Protein AF-A0A9P0H2E3-F1 (afdb_monomer_lite)

Structure (mmCIF, N/CA/C/O backbone):
data_AF-A0A9P0H2E3-F1
#
_entry.id   AF-A0A9P0H2E3-F1
#
loop_
_atom_site.group_PDB
_atom_site.id
_atom_site.type_symbol
_atom_site.label_atom_id
_atom_site.label_alt_id
_atom_site.label_comp_id
_atom_site.label_asym_id
_atom_site.label_entity_id
_atom_site.label_seq_id
_atom_site.pdbx_PDB_ins_code
_atom_site.Cartn_x
_atom_site.Cartn_y
_atom_site.Cartn_z
_atom_site.occupancy
_atom_site.B_iso_or_equiv
_atom_site.auth_seq_id
_atom_site.auth_comp_id
_atom_site.auth_asym_id
_atom_site.auth_atom_id
_atom_site.pdbx_PDB_model_num
ATOM 1 N N . MET A 1 1 ? -26.538 4.384 12.711 1.00 50.25 1 MET A N 1
ATOM 2 C CA . MET A 1 1 ? -25.807 4.092 13.971 1.00 50.25 1 MET A CA 1
ATOM 3 C C . MET A 1 1 ? -26.318 4.853 15.203 1.00 50.25 1 MET A C 1
ATOM 5 O O . MET A 1 1 ? -26.436 4.229 16.250 1.00 50.25 1 MET A O 1
ATOM 9 N N . HIS A 1 2 ? -26.691 6.139 15.118 1.00 41.81 2 HIS A N 1
ATOM 10 C CA . HIS A 1 2 ? -27.166 6.915 16.285 1.00 41.81 2 HIS A CA 1
ATOM 11 C C . HIS A 1 2 ? -28.428 6.361 16.978 1.00 41.81 2 HIS A C 1
ATOM 13 O O . HIS A 1 2 ? -28.512 6.378 18.203 1.00 41.81 2 HIS A O 1
ATOM 19 N N . LYS A 1 3 ? -29.382 5.803 16.219 1.00 48.41 3 LYS A N 1
ATOM 20 C CA . LYS A 1 3 ? -30.649 5.281 16.768 1.00 48.41 3 LYS A CA 1
ATOM 21 C C . LYS A 1 3 ? -30.467 4.011 17.614 1.00 48.41 3 LYS A C 1
ATOM 23 O O . LYS A 1 3 ? -31.127 3.856 18.633 1.00 48.41 3 LYS A O 1
ATOM 28 N N . HIS A 1 4 ? -29.525 3.142 17.234 1.00 45.06 4 HIS A N 1
ATOM 29 C CA . HIS A 1 4 ? -29.171 1.952 18.018 1.00 45.06 4 HIS A CA 1
ATOM 30 C C . HIS A 1 4 ? -28.410 2.340 19.291 1.00 45.06 4 HIS A C 1
ATOM 32 O O . HIS A 1 4 ? -28.756 1.875 20.367 1.00 45.06 4 HIS A O 1
ATOM 38 N N . ARG A 1 5 ? -27.442 3.263 19.192 1.00 48.69 5 ARG A N 1
ATOM 39 C CA . ARG A 1 5 ? -26.675 3.759 20.348 1.00 48.69 5 ARG A CA 1
ATOM 40 C C . ARG A 1 5 ? -27.565 4.450 21.390 1.00 48.69 5 ARG A C 1
ATOM 42 O O . ARG A 1 5 ? -27.390 4.219 22.576 1.00 48.69 5 ARG A O 1
ATOM 49 N N . SER A 1 6 ? -28.557 5.227 20.949 1.00 50.47 6 SER A N 1
ATOM 50 C CA . SER A 1 6 ? -29.551 5.854 21.834 1.00 50.47 6 SER A CA 1
ATOM 51 C C . SER A 1 6 ? -30.480 4.833 22.505 1.00 50.47 6 SER A C 1
ATOM 53 O O . SER A 1 6 ? -30.840 5.013 23.665 1.00 50.47 6 SER A O 1
ATOM 55 N N . LYS A 1 7 ? -30.819 3.732 21.817 1.00 56.84 7 LYS A N 1
ATOM 56 C CA . LYS A 1 7 ? -31.601 2.630 22.396 1.00 56.84 7 LYS A CA 1
ATOM 57 C C . LYS A 1 7 ? -30.814 1.880 23.476 1.00 56.84 7 LYS A C 1
ATOM 59 O O . LYS A 1 7 ? -31.379 1.608 24.523 1.00 56.84 7 LYS A O 1
ATOM 64 N N . TYR A 1 8 ? -29.526 1.605 23.253 1.00 54.72 8 TYR A N 1
ATOM 65 C CA . TYR A 1 8 ? -28.666 0.969 24.261 1.00 54.72 8 TYR A CA 1
ATOM 66 C C . TYR A 1 8 ? -28.377 1.878 25.457 1.00 54.72 8 TYR A C 1
ATOM 68 O O . TYR A 1 8 ? -28.377 1.386 26.575 1.00 54.72 8 TYR A O 1
ATOM 76 N N . LEU A 1 9 ? -28.193 3.190 25.250 1.00 57.34 9 LEU A N 1
ATOM 77 C CA . LEU A 1 9 ? -28.038 4.132 26.365 1.00 57.34 9 LEU A CA 1
ATOM 78 C C . LEU A 1 9 ? -29.284 4.164 27.250 1.00 57.34 9 LEU A C 1
ATOM 80 O O . LEU A 1 9 ? -29.157 4.042 28.456 1.00 57.34 9 LEU A O 1
ATOM 84 N N . ARG A 1 10 ? -30.479 4.260 26.655 1.00 59.41 10 ARG A N 1
ATOM 85 C CA . ARG A 1 10 ? -31.735 4.259 27.421 1.00 59.41 10 ARG A CA 1
ATOM 86 C C . ARG A 1 10 ? -31.993 2.935 28.131 1.00 59.41 10 ARG A C 1
ATOM 88 O O . ARG A 1 10 ? -32.523 2.945 29.230 1.00 59.41 10 ARG A O 1
ATOM 95 N N . LEU A 1 11 ? -31.622 1.815 27.507 1.00 59.84 11 LEU A N 1
ATOM 96 C CA . LEU A 1 11 ? -31.760 0.492 28.111 1.00 59.84 11 LEU A CA 1
ATOM 97 C C . LEU A 1 11 ? -30.767 0.297 29.269 1.00 59.84 11 LEU A C 1
ATOM 99 O O . LEU A 1 11 ? -31.142 -0.229 30.308 1.00 59.84 11 LEU A O 1
ATOM 103 N N . SER A 1 12 ? -29.533 0.786 29.111 1.00 60.44 12 SER A N 1
ATOM 104 C CA . SER A 1 12 ? -28.512 0.812 30.164 1.00 60.44 12 SER A CA 1
ATOM 105 C C . SER A 1 12 ? -28.913 1.729 31.317 1.00 60.44 12 SER A C 1
ATOM 107 O O . SER A 1 12 ? -28.741 1.357 32.466 1.00 60.44 12 SER A O 1
ATOM 109 N N . GLU A 1 13 ? -29.472 2.902 31.025 1.00 60.66 13 GLU A N 1
ATOM 110 C CA . GLU A 1 13 ? -29.959 3.858 32.023 1.00 60.66 13 GLU A CA 1
ATOM 111 C C . GLU A 1 13 ? -31.148 3.282 32.803 1.00 60.66 13 GLU A C 1
ATOM 113 O O . GLU A 1 13 ? -31.177 3.373 34.025 1.00 60.66 13 GLU A O 1
ATOM 118 N N . SER A 1 14 ? -32.074 2.584 32.131 1.00 63.22 14 SER A N 1
ATOM 119 C CA . SER A 1 14 ? -33.152 1.854 32.810 1.00 63.22 14 SER A CA 1
ATOM 120 C C . SER A 1 14 ? -32.661 0.644 33.608 1.00 63.22 14 SER A C 1
ATOM 122 O O . SER A 1 14 ? -33.221 0.351 34.655 1.00 63.22 14 SER A O 1
ATOM 124 N N . ALA A 1 15 ? -31.624 -0.058 33.142 1.00 65.88 15 ALA A N 1
ATOM 125 C CA . ALA A 1 15 ? -31.054 -1.202 33.852 1.00 65.88 15 ALA A CA 1
ATOM 126 C C . ALA A 1 15 ? -30.290 -0.765 35.110 1.00 65.88 15 ALA A C 1
ATOM 128 O O . ALA A 1 15 ? -30.451 -1.385 36.152 1.00 65.88 15 ALA A O 1
ATOM 129 N N . MET A 1 16 ? -29.534 0.337 35.039 1.00 62.19 16 MET A N 1
ATOM 130 C CA . MET A 1 16 ? -28.877 0.929 36.210 1.00 62.19 16 MET A CA 1
ATOM 131 C C . MET A 1 16 ? -29.888 1.488 37.211 1.00 62.19 16 MET A C 1
ATOM 133 O O . MET A 1 16 ? -29.748 1.258 38.404 1.00 62.19 16 MET A O 1
ATOM 137 N N . LEU A 1 17 ? -30.956 2.135 36.731 1.00 69.25 17 LEU A N 1
ATOM 138 C CA . LEU A 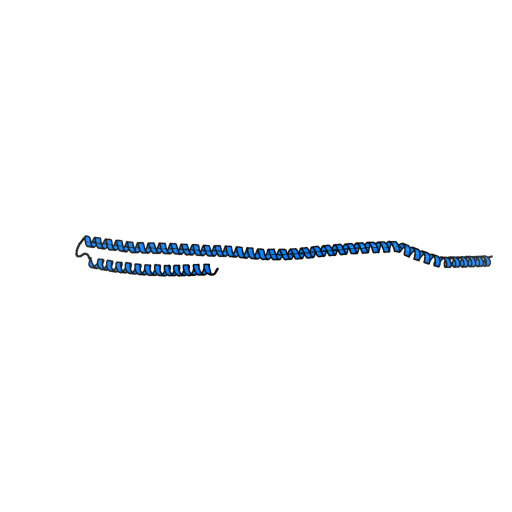1 17 ? -32.053 2.575 37.592 1.00 69.25 17 LEU A CA 1
ATOM 139 C C . LEU A 1 17 ? -32.718 1.388 38.308 1.00 69.25 17 LEU A C 1
ATOM 141 O O . LEU A 1 17 ? -33.026 1.482 39.490 1.00 69.25 17 LEU A O 1
ATOM 145 N N . ASN A 1 18 ? -32.917 0.265 37.613 1.00 77.19 18 ASN A N 1
ATOM 146 C CA . ASN A 1 18 ? -33.468 -0.947 38.219 1.00 77.19 18 ASN A CA 1
ATOM 147 C C . ASN A 1 18 ? -32.493 -1.586 39.225 1.00 77.19 18 ASN A C 1
ATOM 149 O O . ASN A 1 18 ? -32.943 -2.084 40.247 1.00 77.19 18 ASN A O 1
ATOM 153 N N . ASP A 1 19 ? -31.183 -1.543 38.971 1.00 81.12 19 ASP A N 1
ATOM 154 C CA . ASP A 1 19 ? -30.141 -2.050 39.877 1.00 81.12 19 ASP A CA 1
ATOM 155 C C . ASP A 1 19 ? -30.083 -1.242 41.179 1.00 81.12 19 ASP A C 1
ATOM 157 O O . ASP A 1 19 ? -30.126 -1.816 42.267 1.00 81.12 19 ASP A O 1
ATOM 161 N N . ASP A 1 20 ? -30.101 0.089 41.079 1.00 80.88 20 ASP A N 1
ATOM 162 C CA . ASP A 1 20 ? -30.129 0.985 42.238 1.00 80.88 20 ASP A CA 1
ATOM 163 C C . ASP A 1 20 ? -31.417 0.814 43.061 1.00 80.88 20 ASP A C 1
ATOM 165 O O . ASP A 1 20 ? -31.376 0.811 44.295 1.00 80.88 20 ASP A O 1
ATOM 169 N N . VAL A 1 21 ? -32.563 0.621 42.396 1.00 85.25 21 VAL A N 1
ATOM 170 C CA . VAL A 1 21 ? -33.854 0.359 43.055 1.00 85.25 21 VAL A CA 1
ATOM 171 C C . VAL A 1 21 ? -33.845 -0.996 43.763 1.00 85.25 21 VAL A C 1
ATOM 173 O O . VAL A 1 21 ? -34.177 -1.053 44.943 1.00 85.25 21 VAL A O 1
ATOM 176 N N . VAL A 1 22 ? -33.391 -2.066 43.104 1.00 84.19 22 VAL A N 1
ATOM 177 C CA . VAL A 1 22 ? -33.320 -3.416 43.693 1.00 84.19 22 VAL A CA 1
ATOM 178 C C . VAL A 1 22 ? -32.382 -3.449 44.900 1.00 84.19 22 VAL A C 1
ATOM 180 O O . VAL A 1 22 ? -32.711 -4.058 45.920 1.00 84.19 22 VAL A O 1
ATOM 183 N N . LEU A 1 23 ? -31.232 -2.773 44.828 1.00 84.00 23 LEU A N 1
ATOM 184 C CA . LEU A 1 23 ? -30.294 -2.678 45.948 1.00 84.00 23 LEU A CA 1
ATOM 185 C C . LEU A 1 23 ? -30.881 -1.870 47.111 1.00 84.00 23 LEU A C 1
ATOM 187 O O . LEU A 1 23 ? -30.799 -2.314 48.256 1.00 84.00 23 LEU A O 1
ATOM 191 N N . THR A 1 24 ? -31.523 -0.736 46.826 1.00 88.56 24 THR A N 1
ATOM 192 C CA . THR A 1 24 ? -32.168 0.106 47.847 1.00 88.56 24 THR A CA 1
ATOM 193 C C . THR A 1 24 ? -33.304 -0.645 48.546 1.00 88.56 24 THR A C 1
ATOM 195 O O . THR A 1 24 ? -33.321 -0.742 49.774 1.00 88.56 24 THR A O 1
ATOM 198 N N . GLU A 1 25 ? -34.209 -1.265 47.786 1.00 88.69 25 GLU A N 1
ATOM 199 C CA . GLU A 1 25 ? -35.309 -2.071 48.329 1.00 88.69 25 GLU A CA 1
ATOM 200 C C . GLU A 1 25 ? -34.789 -3.251 49.161 1.00 88.69 25 GLU A C 1
ATOM 202 O O . GLU A 1 25 ? -35.288 -3.512 50.256 1.00 88.69 25 GLU A O 1
ATOM 207 N N . SER A 1 26 ? -33.723 -3.916 48.709 1.00 88.44 26 SER A N 1
ATOM 208 C CA . SER A 1 26 ? -33.092 -5.009 49.458 1.00 88.44 26 SER A CA 1
ATOM 209 C C . SER A 1 26 ? -32.481 -4.544 50.782 1.00 88.44 26 SER A C 1
ATOM 211 O O . SER A 1 26 ? -32.562 -5.263 51.782 1.00 88.44 26 SER A O 1
ATOM 213 N N . THR A 1 27 ? -31.884 -3.347 50.823 1.00 89.12 27 THR A N 1
ATOM 214 C CA . THR A 1 27 ? -31.351 -2.770 52.069 1.00 89.12 27 THR A CA 1
ATOM 215 C C . THR A 1 27 ? -32.450 -2.373 53.051 1.00 89.12 27 THR A C 1
ATOM 217 O O . THR A 1 27 ? -32.301 -2.622 54.248 1.00 89.12 27 THR A O 1
ATOM 220 N N . GLU A 1 28 ? -33.577 -1.850 52.566 1.00 91.50 28 GLU A N 1
ATOM 221 C CA . GLU A 1 28 ? -34.740 -1.536 53.405 1.00 91.50 28 GLU A CA 1
ATOM 222 C C . GLU A 1 28 ? -35.383 -2.807 53.975 1.00 91.50 28 GLU A C 1
ATOM 224 O O . GLU A 1 28 ? -35.659 -2.882 55.173 1.00 91.50 28 GLU A O 1
ATOM 229 N N . ILE A 1 29 ? -35.543 -3.856 53.161 1.00 89.94 29 ILE A N 1
ATOM 230 C CA . ILE A 1 29 ? -36.049 -5.158 53.624 1.00 89.94 29 ILE A CA 1
ATOM 231 C C . ILE A 1 29 ? -35.102 -5.761 54.667 1.00 89.94 29 ILE A C 1
ATOM 233 O O . ILE A 1 29 ? -35.555 -6.275 55.689 1.00 89.94 29 ILE A O 1
ATOM 237 N N . ARG A 1 30 ? -33.783 -5.660 54.460 1.00 90.62 30 ARG A N 1
ATOM 238 C CA . ARG A 1 30 ? -32.789 -6.097 55.449 1.00 90.62 30 ARG A CA 1
ATOM 239 C C . ARG A 1 30 ? -32.957 -5.355 56.776 1.00 90.62 30 ARG A C 1
ATOM 241 O O . ARG A 1 30 ? -32.988 -6.002 57.819 1.00 90.62 30 ARG A O 1
ATOM 248 N N . ARG A 1 31 ? -33.118 -4.028 56.725 1.00 92.56 31 ARG A N 1
ATOM 249 C CA . ARG A 1 31 ? -33.341 -3.180 57.904 1.00 92.56 31 ARG A CA 1
ATOM 250 C C . ARG A 1 31 ? -34.592 -3.609 58.673 1.00 92.56 31 ARG A C 1
ATOM 252 O O . ARG A 1 31 ? -34.521 -3.785 59.882 1.00 92.56 31 ARG A O 1
ATOM 259 N N . LEU A 1 32 ? -35.704 -3.838 57.972 1.00 91.06 32 LEU A N 1
ATOM 260 C CA . LEU A 1 32 ? -36.967 -4.292 58.570 1.00 91.06 32 LEU A CA 1
ATOM 261 C C . LEU A 1 32 ? -36.861 -5.694 59.186 1.00 91.06 32 LEU A C 1
ATOM 263 O O . LEU A 1 32 ? -37.446 -5.957 60.233 1.00 91.06 32 LEU A O 1
ATOM 267 N N . ILE A 1 33 ? -36.110 -6.602 58.558 1.00 90.44 33 ILE A N 1
ATOM 268 C CA . ILE A 1 33 ? -35.864 -7.942 59.102 1.00 90.44 33 ILE A CA 1
ATOM 269 C C . ILE A 1 33 ? -34.976 -7.874 60.354 1.00 90.44 33 ILE A C 1
ATOM 271 O O . ILE A 1 33 ? -35.174 -8.660 61.279 1.00 90.44 33 ILE A O 1
ATOM 275 N N . ASP A 1 34 ? -33.993 -6.975 60.399 1.00 89.94 34 ASP A N 1
ATOM 276 C CA . ASP A 1 34 ? -33.141 -6.808 61.579 1.00 89.94 34 ASP A CA 1
ATOM 277 C C . ASP A 1 34 ? -33.903 -6.131 62.737 1.00 89.94 34 ASP A C 1
ATOM 279 O O . ASP A 1 34 ? -33.801 -6.609 63.864 1.00 89.94 34 ASP A O 1
ATOM 283 N N . GLU A 1 35 ? -34.769 -5.150 62.453 1.00 91.56 35 GLU A N 1
ATOM 284 C CA . GLU A 1 35 ? -35.710 -4.546 63.419 1.00 91.56 35 GLU A CA 1
ATOM 285 C C . GLU A 1 35 ? -36.699 -5.588 63.981 1.00 91.56 35 GLU A C 1
ATOM 287 O O . GLU A 1 35 ? -36.921 -5.675 65.187 1.00 91.56 35 GLU A O 1
ATOM 292 N N . LEU A 1 36 ? -37.233 -6.469 63.125 1.00 86.75 36 LEU A N 1
ATOM 293 C CA . LEU A 1 36 ? -38.065 -7.597 63.561 1.00 86.75 36 LEU A CA 1
ATOM 294 C C . LEU A 1 36 ? -37.276 -8.606 64.415 1.00 86.75 36 LEU A C 1
ATOM 296 O O . LEU A 1 36 ? -37.851 -9.271 65.276 1.00 86.75 36 LEU A O 1
ATOM 300 N N . GLY A 1 37 ? -35.970 -8.736 64.171 1.00 87.75 37 GLY A N 1
ATOM 301 C CA . GLY A 1 37 ? -35.063 -9.554 64.973 1.00 87.75 37 GLY A CA 1
ATOM 302 C C . GLY A 1 37 ? -34.892 -8.995 66.381 1.00 87.75 37 GLY A C 1
ATOM 303 O O . GLY A 1 37 ? -35.048 -9.743 67.340 1.00 87.75 37 GLY A O 1
ATOM 304 N N . GLU A 1 38 ? -34.661 -7.687 66.486 1.00 88.81 38 GLU A N 1
ATOM 305 C CA . GLU A 1 38 ? -34.525 -6.957 67.750 1.00 88.81 38 GLU A CA 1
ATOM 306 C C . GLU A 1 38 ? -35.797 -7.066 68.602 1.00 88.81 38 GLU A C 1
ATOM 308 O O . GLU A 1 38 ? -35.734 -7.519 69.742 1.00 88.81 38 GLU A O 1
ATOM 313 N N . ILE A 1 39 ? -36.973 -6.816 68.012 1.00 86.00 39 ILE A N 1
ATOM 314 C CA . ILE A 1 39 ? -38.273 -6.972 68.694 1.00 86.00 39 ILE A CA 1
ATOM 315 C C . ILE A 1 39 ? -38.497 -8.422 69.157 1.00 86.00 39 ILE A C 1
ATOM 317 O O . ILE A 1 39 ? -39.057 -8.674 70.224 1.00 86.00 39 ILE A O 1
ATOM 321 N N . ASN A 1 40 ? -38.083 -9.407 68.356 1.00 84.00 40 ASN A N 1
ATOM 322 C CA . ASN A 1 40 ? -38.229 -10.818 68.707 1.00 84.00 40 ASN A CA 1
ATOM 323 C C . ASN A 1 40 ? -37.255 -11.259 69.819 1.00 84.00 40 ASN A C 1
ATOM 325 O O . ASN A 1 40 ? -37.572 -12.176 70.581 1.00 84.00 40 ASN A O 1
ATOM 329 N N . ASP A 1 41 ? -36.093 -10.614 69.930 1.00 83.81 41 ASP A N 1
ATOM 330 C CA . ASP A 1 41 ? -35.152 -10.820 71.029 1.00 83.81 41 ASP A CA 1
ATOM 331 C C . ASP A 1 41 ? -35.627 -10.118 72.318 1.00 83.81 41 ASP A C 1
ATOM 333 O O . ASP A 1 41 ? -35.602 -10.753 73.375 1.00 83.81 41 ASP A O 1
ATOM 337 N N . GLU A 1 42 ? -36.196 -8.906 72.233 1.00 83.94 42 GLU A N 1
ATOM 338 C CA . GLU A 1 42 ? -36.891 -8.228 73.348 1.00 83.94 42 GLU A CA 1
ATOM 339 C C . GLU A 1 42 ? -38.078 -9.058 73.868 1.00 83.94 42 GLU A C 1
ATOM 341 O O . GLU A 1 42 ? -38.237 -9.269 75.072 1.00 83.94 42 GLU A O 1
ATOM 346 N N . LEU A 1 43 ? -38.888 -9.619 72.964 1.00 77.00 43 LEU A N 1
ATOM 347 C CA . LEU A 1 43 ? -39.966 -10.549 73.315 1.00 77.00 43 LEU A CA 1
ATOM 348 C C . LEU A 1 43 ? -39.419 -11.806 74.014 1.00 77.00 43 LEU A C 1
ATOM 350 O O . LEU A 1 43 ? -40.052 -12.357 74.917 1.00 77.00 43 LEU A O 1
ATOM 354 N N . GLY A 1 44 ? -38.225 -12.258 73.625 1.00 74.31 44 GLY A N 1
ATOM 355 C CA . GLY A 1 44 ? -37.516 -13.354 74.278 1.00 74.31 44 GLY A CA 1
ATOM 356 C C . GLY A 1 44 ? -37.071 -13.040 75.708 1.00 74.31 44 GLY A C 1
ATOM 357 O O . GLY A 1 44 ? -37.091 -13.950 76.539 1.00 74.31 44 GLY A O 1
ATOM 358 N N . GLU A 1 45 ? -36.720 -11.785 75.990 1.00 75.31 45 GLU A N 1
ATOM 359 C CA . GLU A 1 45 ? -36.347 -11.283 77.318 1.00 75.31 45 GLU A CA 1
ATOM 360 C C . GLU A 1 45 ? -37.571 -11.082 78.228 1.00 75.31 45 GLU A C 1
ATOM 362 O O . GLU A 1 45 ? -37.519 -11.404 79.414 1.00 75.31 45 GLU A O 1
ATOM 367 N N . VAL A 1 46 ? -38.710 -10.647 77.678 1.00 71.38 46 VAL A N 1
ATOM 368 C CA . VAL A 1 46 ? -39.973 -10.491 78.428 1.00 71.38 46 VAL A CA 1
ATOM 369 C C . VAL A 1 46 ? -40.600 -11.846 78.794 1.00 71.38 46 VAL A C 1
ATOM 371 O O . VAL A 1 46 ? -41.180 -11.988 79.870 1.00 71.38 46 VAL A O 1
ATOM 374 N N . ILE A 1 47 ? -40.434 -12.871 77.947 1.00 68.06 47 ILE A N 1
ATOM 375 C CA . ILE A 1 47 ? -40.934 -14.250 78.160 1.00 68.06 47 ILE A CA 1
ATOM 376 C C . ILE A 1 47 ? -39.936 -15.102 79.000 1.00 68.06 47 ILE A C 1
ATOM 378 O O . ILE A 1 47 ? -39.938 -16.332 78.972 1.00 68.06 47 ILE A O 1
ATOM 382 N N . SER A 1 48 ? -39.048 -14.469 79.779 1.00 61.28 48 SER A N 1
ATOM 383 C CA . SER A 1 48 ? -38.116 -15.137 80.714 1.00 61.28 48 SER A CA 1
ATOM 384 C C . SER A 1 48 ? -38.856 -16.048 81.733 1.00 61.28 48 SER A C 1
ATOM 386 O O . SER A 1 48 ? -40.035 -15.829 82.013 1.00 61.28 48 SER A O 1
ATOM 388 N N . PRO A 1 49 ? -38.210 -17.086 82.314 1.00 57.00 49 PRO A N 1
ATOM 389 C CA . PRO A 1 49 ? -38.774 -18.421 82.590 1.00 57.00 49 PRO A CA 1
ATOM 390 C C . PRO A 1 49 ? -39.723 -18.525 83.799 1.00 57.00 49 PRO A C 1
ATOM 392 O O . PRO A 1 49 ? -39.917 -19.608 84.347 1.00 57.00 49 PRO A O 1
ATOM 395 N N . ILE A 1 50 ? -40.291 -17.414 84.263 1.00 56.00 50 ILE A N 1
ATOM 396 C CA . ILE A 1 50 ? -41.011 -17.341 85.539 1.00 56.00 50 ILE A CA 1
ATOM 397 C C . ILE A 1 50 ? -42.467 -17.826 85.403 1.00 56.00 50 ILE A C 1
ATOM 399 O O . ILE A 1 50 ? -43.036 -18.284 86.389 1.00 56.00 50 ILE A O 1
ATOM 403 N N . ASN A 1 51 ? -43.049 -17.828 84.194 1.00 58.72 51 ASN A N 1
ATOM 404 C CA . ASN A 1 51 ? -44.389 -18.371 83.935 1.00 58.72 51 ASN A CA 1
ATOM 405 C C . ASN A 1 51 ? -44.387 -19.295 82.705 1.00 58.72 51 ASN A C 1
ATOM 407 O O . ASN A 1 51 ? -44.202 -18.855 81.574 1.00 58.72 51 ASN A O 1
ATOM 411 N N . PHE A 1 52 ? -44.578 -20.593 82.947 1.00 62.09 52 PHE A N 1
ATOM 412 C CA . PHE A 1 52 ? -44.646 -21.636 81.923 1.00 62.09 52 PHE A CA 1
ATOM 413 C C . PHE A 1 52 ? -46.004 -21.608 81.210 1.00 62.09 52 PHE A C 1
ATOM 415 O O . PHE A 1 52 ? -46.974 -22.173 81.710 1.00 62.09 52 PHE A O 1
ATOM 422 N N . ASP A 1 53 ? -46.058 -20.987 80.033 1.00 64.62 53 ASP A N 1
ATOM 423 C CA . ASP A 1 53 ? -47.170 -21.127 79.091 1.00 64.62 53 ASP A CA 1
ATOM 424 C C . ASP A 1 53 ? -46.620 -21.682 77.764 1.00 64.62 53 ASP A C 1
ATOM 426 O O . ASP A 1 53 ? -45.899 -21.005 77.028 1.00 64.62 53 ASP A O 1
ATOM 430 N N . GLU A 1 54 ? -46.893 -22.961 77.493 1.00 69.75 54 GLU A N 1
ATOM 431 C CA . GLU A 1 54 ? -46.373 -23.745 76.354 1.00 69.75 54 GLU A CA 1
ATOM 432 C C . GLU A 1 54 ? -46.710 -23.107 74.993 1.00 69.75 54 GLU A C 1
ATOM 434 O O . GLU A 1 54 ? -45.966 -23.219 74.017 1.00 69.75 54 GLU A O 1
ATOM 439 N N . VAL A 1 55 ? -47.801 -22.343 74.944 1.00 72.25 55 VAL A N 1
ATOM 440 C CA . VAL A 1 55 ? -48.218 -21.577 73.765 1.00 72.25 55 VAL A CA 1
ATOM 441 C C . VAL A 1 55 ? -47.273 -20.399 73.492 1.00 72.25 55 VAL A C 1
ATOM 443 O O . VA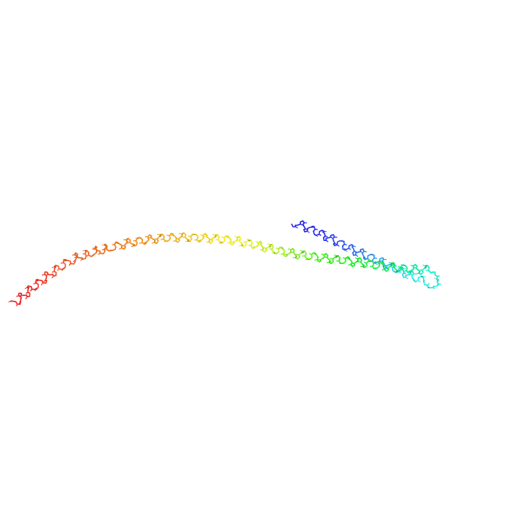L A 1 55 ? -46.985 -20.096 72.331 1.00 72.25 55 VAL A O 1
ATOM 446 N N . GLN A 1 56 ? -46.741 -19.746 74.530 1.00 70.81 56 GLN A N 1
ATOM 447 C CA . GLN A 1 56 ? -45.846 -18.588 74.394 1.00 70.81 56 GLN A CA 1
ATOM 448 C C . GLN A 1 56 ? -44.441 -19.008 73.952 1.00 70.81 56 GLN A C 1
ATOM 450 O O . GLN A 1 56 ? -43.826 -18.348 73.110 1.00 70.81 56 GLN A O 1
ATOM 455 N N . THR A 1 57 ? -43.951 -20.149 74.446 1.00 72.44 57 THR A N 1
ATOM 456 C CA . THR A 1 57 ? -42.671 -20.721 74.004 1.00 72.44 57 THR A CA 1
ATOM 457 C C . THR A 1 57 ? -42.746 -21.207 72.555 1.00 72.44 57 THR A C 1
ATOM 459 O O . THR A 1 57 ? -41.824 -20.940 71.779 1.00 72.44 57 THR A O 1
ATOM 462 N N . HIS A 1 58 ? -43.861 -21.833 72.159 1.00 77.56 58 HIS A N 1
ATOM 463 C CA . HIS A 1 58 ? -44.098 -22.257 70.779 1.00 77.56 58 HIS A CA 1
ATOM 464 C C . HIS A 1 58 ? -44.232 -21.067 69.818 1.00 77.56 58 HIS A C 1
ATOM 466 O O . HIS A 1 58 ? -43.592 -21.041 68.767 1.00 77.56 58 HIS A O 1
ATOM 472 N N . THR A 1 59 ? -44.981 -20.031 70.206 1.00 79.25 59 THR A N 1
ATOM 473 C CA . THR A 1 59 ? -45.125 -18.798 69.415 1.00 79.25 59 THR A CA 1
ATOM 474 C C . THR A 1 59 ? -43.765 -18.132 69.187 1.00 79.25 59 THR A C 1
ATOM 476 O O . THR A 1 59 ? -43.422 -17.802 68.052 1.00 79.25 59 THR A O 1
ATOM 479 N N . ARG A 1 60 ? -42.923 -18.030 70.225 1.00 77.50 60 ARG A N 1
ATOM 480 C CA . ARG A 1 60 ? -41.554 -17.496 70.105 1.00 77.50 60 ARG A CA 1
ATOM 481 C C . ARG A 1 60 ? -40.687 -18.305 69.139 1.00 77.50 60 ARG A C 1
ATOM 483 O O . ARG A 1 60 ? -39.921 -17.737 68.360 1.00 77.50 60 ARG A O 1
ATOM 490 N N . GLN A 1 61 ? -40.787 -19.631 69.194 1.00 80.31 61 GLN A N 1
ATOM 491 C CA . GLN A 1 61 ? -40.050 -20.503 68.286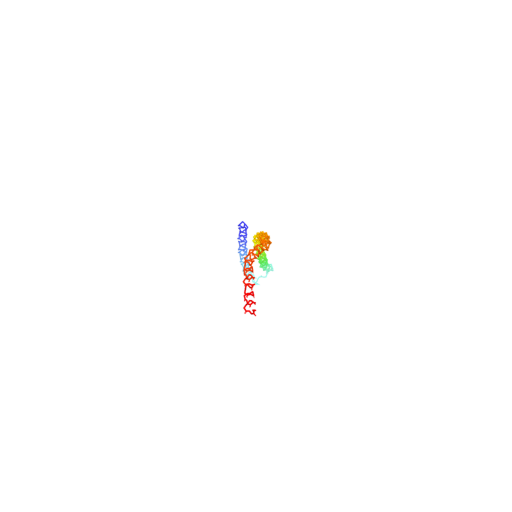 1.00 80.31 61 GLN A CA 1
ATOM 492 C C . GLN A 1 61 ? -40.471 -20.273 66.827 1.00 80.31 61 GLN A C 1
ATOM 494 O O . GLN A 1 61 ? -39.605 -20.086 65.974 1.00 80.31 61 GLN A O 1
ATOM 499 N N . ILE A 1 62 ? -41.775 -20.166 66.561 1.00 84.06 62 ILE A N 1
ATOM 500 C CA . ILE A 1 62 ? -42.304 -19.860 65.224 1.00 84.06 62 ILE A CA 1
ATOM 501 C C . ILE A 1 62 ? -41.792 -18.504 64.717 1.00 84.06 62 ILE A C 1
ATOM 503 O O . ILE A 1 62 ? -41.418 -18.385 63.550 1.00 84.06 62 ILE A O 1
ATOM 507 N N . HIS A 1 63 ? -41.737 -17.474 65.570 1.00 85.19 63 HIS A N 1
ATOM 508 C CA . HIS A 1 63 ? -41.200 -16.168 65.173 1.00 85.19 63 HIS A CA 1
ATOM 509 C C . HIS A 1 63 ? -39.710 -16.234 64.803 1.00 85.19 63 HIS A C 1
ATOM 511 O O . HIS A 1 63 ? -39.306 -15.622 63.813 1.00 85.19 63 HIS A O 1
ATOM 517 N N . ARG A 1 64 ? -38.902 -17.032 65.518 1.00 86.19 64 ARG A N 1
ATOM 518 C CA . ARG A 1 64 ? -37.495 -17.283 65.148 1.00 86.19 64 ARG A CA 1
ATOM 519 C C . ARG A 1 64 ? -37.358 -18.034 63.827 1.00 86.19 64 ARG A C 1
ATOM 521 O O . ARG A 1 64 ? -36.526 -17.656 63.005 1.00 86.19 64 ARG A O 1
ATOM 528 N N . GLU A 1 65 ? -38.177 -19.057 63.606 1.00 88.56 65 GLU A N 1
ATOM 529 C CA . GLU A 1 65 ? -38.189 -19.817 62.352 1.00 88.56 65 GLU A CA 1
ATOM 530 C C . GLU A 1 65 ? -38.587 -18.926 61.165 1.00 88.56 65 GLU A C 1
ATOM 532 O O . GLU A 1 65 ? -37.919 -18.934 60.131 1.00 88.56 65 GLU A O 1
ATOM 537 N N . ARG A 1 66 ? -39.605 -18.072 61.335 1.00 88.06 66 ARG A N 1
ATOM 538 C CA . ARG A 1 66 ? -40.044 -17.116 60.308 1.00 88.06 66 ARG A CA 1
ATOM 539 C C . ARG A 1 66 ? -38.985 -16.050 60.008 1.00 88.06 66 ARG A C 1
ATOM 541 O O . ARG A 1 66 ? -38.753 -15.739 58.843 1.00 88.06 66 ARG A O 1
ATOM 548 N N . LEU A 1 67 ? -38.312 -15.516 61.029 1.00 88.00 67 LEU A N 1
ATOM 549 C CA . LEU A 1 67 ? -37.210 -14.565 60.846 1.00 88.00 67 LEU A CA 1
ATOM 550 C C . LEU A 1 67 ? -36.048 -15.201 60.069 1.00 88.00 67 LEU A C 1
ATOM 552 O O . LEU A 1 67 ? -35.512 -14.606 59.134 1.00 88.00 67 LEU A O 1
ATOM 556 N N . MET A 1 68 ? -35.670 -16.426 60.442 1.00 90.38 68 MET A N 1
ATOM 557 C CA . MET A 1 68 ? -34.613 -17.177 59.768 1.00 90.38 68 MET A CA 1
ATOM 558 C C . MET A 1 68 ? -34.976 -17.467 58.306 1.00 90.38 68 MET A C 1
ATOM 560 O O . MET A 1 68 ? -34.120 -17.331 57.429 1.00 90.38 68 MET A O 1
ATOM 564 N N . HIS A 1 69 ? -36.244 -17.787 58.037 1.00 92.31 69 HIS A N 1
ATOM 565 C CA . HIS A 1 69 ? -36.769 -17.958 56.686 1.00 92.31 69 HIS A CA 1
ATOM 566 C C . HIS A 1 69 ? -36.619 -16.681 55.853 1.00 92.31 69 HIS A C 1
ATOM 568 O O . HIS A 1 69 ? -35.990 -16.729 54.802 1.00 92.31 69 HIS A O 1
ATOM 574 N N . TYR A 1 70 ? -37.078 -15.525 56.350 1.00 89.69 70 TYR A N 1
ATOM 575 C CA . TYR A 1 70 ? -36.953 -14.256 55.622 1.00 89.69 70 TYR A CA 1
ATOM 576 C C . TYR A 1 70 ? -35.497 -13.847 55.368 1.00 89.69 70 TYR A C 1
ATOM 578 O O . TYR A 1 70 ? -35.172 -13.374 54.279 1.00 89.69 70 TYR A O 1
ATOM 586 N N . LYS A 1 71 ? -34.588 -14.077 56.329 1.00 90.69 71 LYS A N 1
ATOM 587 C CA . LYS A 1 71 ? -33.145 -13.845 56.123 1.00 90.69 71 LYS A CA 1
ATOM 588 C C . LYS A 1 71 ? -32.580 -14.739 55.015 1.00 90.69 71 LYS A C 1
ATOM 590 O O . LYS A 1 71 ? -31.778 -14.274 54.204 1.00 90.69 71 LYS A O 1
ATOM 595 N N . SER A 1 72 ? -32.991 -16.006 54.973 1.00 92.31 72 SER A N 1
ATOM 596 C CA . SER A 1 72 ? -32.560 -16.952 53.941 1.00 92.31 72 SER A CA 1
ATOM 597 C C . SER A 1 72 ? -33.151 -16.626 52.569 1.00 92.31 72 SER A C 1
ATOM 599 O O . SER A 1 72 ? -32.438 -16.708 51.572 1.00 92.31 72 SER A O 1
ATOM 601 N N . GLU A 1 73 ? -34.427 -16.242 52.503 1.00 91.69 73 GLU A N 1
ATOM 602 C CA . GLU A 1 73 ? -35.094 -15.858 51.255 1.00 91.69 73 GLU A CA 1
ATOM 603 C C . GLU A 1 73 ? -34.468 -14.608 50.644 1.00 91.69 73 GLU A C 1
ATOM 605 O O . GLU A 1 73 ? -34.123 -14.620 49.464 1.00 91.69 73 GLU A O 1
ATOM 610 N N . LEU A 1 74 ? -34.237 -13.561 51.446 1.00 90.19 74 LEU A N 1
ATOM 611 C CA . LEU A 1 74 ? -33.581 -12.340 50.973 1.00 90.19 74 LEU A CA 1
ATOM 612 C C . LEU A 1 74 ? -32.187 -12.642 50.412 1.00 90.19 74 LEU A C 1
ATOM 614 O O . LEU A 1 74 ? -31.821 -12.146 49.348 1.00 90.19 74 LEU A O 1
ATOM 618 N N . LYS A 1 75 ? -31.420 -13.493 51.102 1.00 92.06 75 LYS A N 1
ATOM 619 C CA . LYS A 1 75 ? -30.113 -13.935 50.616 1.00 92.06 75 LYS A CA 1
ATOM 620 C C . LYS A 1 75 ? -30.226 -14.681 49.283 1.00 92.06 75 LYS A C 1
ATOM 622 O O . LYS A 1 75 ? -29.481 -14.372 48.362 1.00 92.06 75 LYS A O 1
ATOM 627 N N . GLY A 1 76 ? -31.171 -15.613 49.161 1.00 91.88 76 GLY A N 1
ATOM 628 C CA . GLY A 1 76 ? -31.386 -16.365 47.923 1.00 91.88 76 GLY A CA 1
ATOM 629 C C . GLY A 1 76 ? -31.767 -15.475 46.737 1.00 91.88 76 GLY A C 1
ATOM 630 O O . GLY A 1 76 ? -31.265 -15.678 45.633 1.00 91.88 76 GLY A O 1
ATOM 631 N N . ILE A 1 77 ? -32.604 -14.459 46.965 1.00 89.50 77 ILE A N 1
ATOM 632 C CA . ILE A 1 77 ? -32.993 -13.485 45.936 1.00 89.50 77 ILE A CA 1
ATOM 633 C C . ILE A 1 77 ? -31.789 -12.637 45.503 1.00 89.50 77 ILE A C 1
ATOM 635 O O . ILE A 1 77 ? -31.576 -12.454 44.306 1.00 89.50 77 ILE A O 1
ATOM 639 N N . LEU A 1 78 ? -30.973 -12.164 46.451 1.00 90.00 78 LEU A N 1
ATOM 640 C CA . LEU A 1 78 ? -29.766 -11.385 46.155 1.00 90.00 78 LEU A CA 1
ATOM 641 C C . LEU A 1 78 ? -28.714 -12.195 45.388 1.00 90.00 78 LEU A C 1
ATOM 643 O O . LEU A 1 78 ? -28.136 -11.693 44.424 1.00 90.00 78 LEU A O 1
ATOM 647 N N . ASP A 1 79 ? -28.495 -13.451 45.777 1.00 90.75 79 ASP A N 1
ATOM 648 C CA . ASP A 1 79 ? -27.561 -14.347 45.091 1.00 90.75 79 ASP A CA 1
ATOM 649 C C . ASP A 1 79 ? -28.035 -14.627 43.649 1.00 90.75 79 ASP A C 1
ATOM 651 O O . ASP A 1 79 ? -27.237 -14.605 42.708 1.00 90.75 79 ASP A O 1
ATOM 655 N N . HIS A 1 80 ? -29.344 -14.826 43.449 1.00 90.50 80 HIS A N 1
ATOM 656 C CA . HIS A 1 80 ? -29.934 -14.995 42.118 1.00 90.50 80 HIS A CA 1
ATOM 657 C C . HIS A 1 80 ? -29.800 -13.732 41.256 1.00 90.50 80 HIS A C 1
ATOM 659 O O . HIS A 1 80 ? -29.405 -13.818 40.092 1.00 90.50 80 HIS A O 1
ATOM 665 N N . TYR A 1 81 ? -30.062 -12.563 41.840 1.00 89.00 81 TYR A N 1
ATOM 666 C CA . TYR A 1 81 ? -29.899 -11.276 41.173 1.00 89.00 81 TYR A CA 1
ATOM 667 C C . TYR A 1 81 ? -28.454 -11.047 40.711 1.00 89.00 81 TYR A C 1
ATOM 669 O O . TYR A 1 81 ? -28.208 -10.694 39.556 1.00 89.00 81 TYR A O 1
ATOM 677 N N . HIS A 1 82 ? -27.483 -11.308 41.589 1.00 89.06 82 HIS A N 1
ATOM 678 C CA . HIS A 1 82 ? -26.068 -11.169 41.260 1.00 89.06 82 HIS A CA 1
ATOM 679 C C . HIS A 1 82 ? -25.649 -12.122 40.134 1.00 89.06 82 HIS A C 1
ATOM 681 O O . HIS A 1 82 ? -24.908 -11.732 39.232 1.00 89.06 82 HIS A O 1
ATOM 687 N N . PHE A 1 83 ? -26.147 -13.361 40.154 1.00 90.31 83 PHE A N 1
ATOM 688 C CA . PHE A 1 83 ? -25.898 -14.330 39.091 1.00 90.31 83 PHE A CA 1
ATOM 689 C C . PHE A 1 83 ? -26.437 -13.856 37.735 1.00 90.31 83 PHE A C 1
ATOM 691 O O . PHE A 1 83 ? -25.742 -13.946 36.720 1.00 90.31 83 PHE A O 1
ATOM 698 N N . ASP A 1 84 ? -27.660 -13.327 37.700 1.00 87.31 84 ASP A N 1
ATOM 699 C CA . ASP A 1 84 ? -28.249 -12.820 36.461 1.00 87.31 84 ASP A CA 1
ATOM 700 C C . ASP A 1 84 ? -27.519 -11.584 35.928 1.00 87.31 84 ASP A C 1
ATOM 702 O O . ASP A 1 84 ? -27.313 -11.478 34.714 1.00 87.31 84 ASP A O 1
ATOM 706 N N . LYS A 1 85 ? -27.046 -10.710 36.821 1.00 87.00 85 LYS A N 1
ATOM 707 C CA . LYS A 1 85 ? -26.221 -9.552 36.467 1.00 87.00 85 LYS A CA 1
ATOM 708 C C . LYS A 1 85 ? -24.874 -9.962 35.872 1.00 87.00 85 LYS A C 1
ATOM 710 O O . LYS A 1 85 ? -24.514 -9.504 34.790 1.00 87.00 85 LYS A O 1
ATOM 715 N N . GLU A 1 86 ? -24.152 -10.872 36.526 1.00 89.56 86 GLU A N 1
ATOM 716 C CA . GLU A 1 86 ? -22.867 -11.379 36.026 1.00 89.56 86 GLU A CA 1
ATOM 717 C C . GLU A 1 86 ? -23.036 -12.046 34.653 1.00 89.56 86 GLU A C 1
ATOM 719 O O . GLU A 1 86 ? -22.262 -11.811 33.722 1.00 89.56 86 GLU A O 1
ATOM 724 N N . LYS A 1 87 ? -24.108 -12.824 34.485 1.00 90.12 87 LYS A N 1
ATOM 725 C CA . LYS A 1 87 ? -24.468 -13.435 33.204 1.00 90.12 87 LYS A CA 1
ATOM 726 C C . LYS A 1 87 ? -24.683 -12.382 32.109 1.00 90.12 87 LYS A C 1
ATOM 728 O O . LYS A 1 87 ? -24.201 -12.561 30.988 1.00 90.12 87 LYS A O 1
ATOM 733 N N . GLU A 1 88 ? -25.393 -11.295 32.403 1.00 87.69 88 GLU A N 1
ATOM 734 C CA . GLU A 1 88 ? -25.614 -10.204 31.448 1.00 87.69 88 GLU A CA 1
ATOM 735 C C . GLU A 1 88 ? -24.306 -9.491 31.070 1.00 87.69 88 GLU A C 1
ATOM 737 O O . GLU A 1 88 ? -24.046 -9.264 29.882 1.00 87.69 88 GLU A O 1
ATOM 742 N N . GLU A 1 89 ? -23.439 -9.209 32.044 1.00 87.56 89 GLU A N 1
ATOM 743 C CA . GLU A 1 89 ? -22.124 -8.602 31.807 1.00 87.56 89 GLU A CA 1
ATOM 744 C C . GLU A 1 89 ? -21.239 -9.479 30.909 1.00 87.56 89 GLU A C 1
ATOM 746 O O . GLU A 1 89 ? -20.600 -8.982 29.971 1.00 87.56 89 GLU A O 1
ATOM 751 N N . LEU A 1 90 ? -21.247 -10.798 31.135 1.00 91.19 90 LEU A N 1
ATOM 752 C CA . LEU A 1 90 ? -20.524 -11.762 30.304 1.00 91.19 90 LEU A CA 1
ATOM 753 C C . LEU A 1 90 ? -21.034 -11.758 28.856 1.00 91.19 90 LEU A C 1
ATOM 755 O O . LEU A 1 90 ? -20.228 -11.668 27.920 1.00 91.19 90 LEU A O 1
ATOM 759 N N . PHE A 1 91 ? -22.355 -11.795 28.648 1.00 89.00 91 PHE A N 1
ATOM 760 C CA . PHE A 1 91 ? -22.939 -11.755 27.303 1.00 89.00 91 PHE A CA 1
ATOM 761 C C . PHE A 1 91 ? -22.678 -10.428 26.588 1.00 89.00 91 PHE A C 1
ATOM 763 O O . PHE A 1 91 ? -22.335 -10.421 25.401 1.00 89.00 91 PHE A O 1
ATOM 770 N N . SER A 1 92 ? -22.780 -9.310 27.304 1.00 85.94 92 SER A N 1
ATOM 771 C CA . SER A 1 92 ? -22.480 -7.978 26.774 1.00 85.94 92 SER A CA 1
ATOM 772 C C . SER A 1 92 ? -21.025 -7.881 26.299 1.00 85.94 92 SER A C 1
ATOM 774 O O . SER A 1 92 ? -20.744 -7.477 25.163 1.00 85.94 92 SER A O 1
ATOM 776 N N . ARG A 1 93 ? -20.080 -8.362 27.116 1.00 85.31 93 ARG A N 1
ATOM 777 C CA . ARG A 1 93 ? -18.650 -8.380 26.779 1.00 85.31 93 ARG A CA 1
ATOM 778 C C . ARG A 1 93 ? -18.341 -9.280 25.582 1.00 85.31 93 ARG A C 1
ATOM 780 O O . ARG A 1 93 ? -17.530 -8.909 24.725 1.00 85.31 93 ARG A O 1
ATOM 787 N N . GLN A 1 94 ? -18.982 -10.444 25.493 1.00 87.44 94 GLN A N 1
ATOM 788 C CA . GLN A 1 94 ? -18.834 -11.346 24.351 1.00 87.44 94 GLN A CA 1
ATOM 789 C C . GLN A 1 94 ? -19.361 -10.708 23.060 1.00 87.44 94 GLN A C 1
ATOM 791 O O . GLN A 1 94 ? -18.690 -10.775 22.026 1.00 87.44 94 GLN A O 1
ATOM 796 N N . TYR A 1 95 ? -20.518 -10.047 23.120 1.00 86.19 95 TYR A N 1
ATOM 797 C CA . TYR A 1 95 ? -21.111 -9.369 21.971 1.00 86.19 95 TYR A CA 1
ATOM 798 C C . TYR A 1 95 ? -20.223 -8.238 21.443 1.00 86.19 95 TYR A C 1
ATOM 800 O O . TYR A 1 95 ? -19.936 -8.189 20.245 1.00 86.19 95 TYR A O 1
ATOM 808 N N . GLU A 1 96 ? -19.720 -7.359 22.315 1.00 85.44 96 GLU A N 1
ATOM 809 C CA . GLU A 1 96 ? -18.825 -6.277 21.885 1.00 85.44 96 GLU A CA 1
ATOM 810 C C . GLU A 1 96 ? -17.499 -6.817 21.326 1.00 85.44 96 GLU A C 1
ATOM 812 O O . GLU A 1 96 ? -16.994 -6.313 20.321 1.00 85.44 96 GLU A O 1
ATOM 817 N N . THR A 1 97 ? -16.969 -7.908 21.889 1.00 87.69 97 THR A N 1
ATOM 818 C CA . THR A 1 97 ? -15.772 -8.577 21.351 1.00 87.69 97 THR A CA 1
ATOM 819 C C . THR A 1 97 ? -16.022 -9.132 19.946 1.00 87.69 97 THR A C 1
ATOM 821 O O . THR A 1 97 ? -15.245 -8.876 19.021 1.00 87.69 97 THR A O 1
ATOM 824 N N . GLN A 1 98 ? -17.130 -9.853 19.754 1.00 88.25 98 GLN A N 1
ATOM 825 C CA . GLN A 1 98 ? -17.501 -10.426 18.463 1.00 88.25 98 GLN A CA 1
ATOM 826 C C . GLN A 1 98 ? -17.726 -9.329 17.417 1.00 88.25 98 GLN A C 1
ATOM 828 O O . GLN A 1 98 ? -17.165 -9.389 16.324 1.00 88.25 98 GLN A O 1
ATOM 833 N N . LYS A 1 99 ? -18.484 -8.290 17.762 1.00 90.19 99 LYS A N 1
ATOM 834 C CA . LYS A 1 99 ? -18.747 -7.133 16.905 1.00 90.19 99 LYS A CA 1
ATOM 835 C C . LYS A 1 99 ? -17.463 -6.412 16.500 1.00 90.19 99 LYS A C 1
ATOM 837 O O . LYS A 1 99 ? -17.289 -6.116 15.321 1.00 90.19 99 LYS A O 1
ATOM 842 N N . ASN A 1 100 ? -16.534 -6.194 17.429 1.00 87.94 100 ASN A N 1
ATOM 843 C CA . ASN A 1 100 ? -15.234 -5.599 17.114 1.00 87.94 100 ASN A CA 1
ATOM 844 C C . ASN A 1 100 ? -14.415 -6.478 16.161 1.00 87.94 100 ASN A C 1
ATOM 846 O O . ASN A 1 100 ? -13.802 -5.961 15.227 1.00 87.94 100 ASN A O 1
ATOM 850 N N . SER A 1 101 ? -14.444 -7.803 16.339 1.00 90.56 101 SER A N 1
ATOM 851 C CA . SER A 1 101 ? -13.783 -8.734 15.415 1.00 90.56 101 SER A CA 1
ATOM 852 C C . SER A 1 101 ? -14.385 -8.690 14.004 1.00 90.56 101 SER A C 1
ATOM 854 O O . SER A 1 101 ? -13.648 -8.674 13.017 1.00 90.56 101 SER A O 1
ATOM 856 N N . LEU A 1 102 ? -15.716 -8.610 13.898 1.00 91.56 102 LEU A N 1
ATOM 857 C CA . LEU A 1 102 ? -16.433 -8.539 12.625 1.00 91.56 102 LEU A CA 1
ATOM 858 C C . LEU A 1 102 ? -16.171 -7.210 11.919 1.00 91.56 102 LEU A C 1
ATOM 860 O O . LEU A 1 102 ? -15.888 -7.207 10.726 1.00 91.56 102 LEU A O 1
ATOM 864 N N . ASN A 1 103 ? -16.187 -6.102 12.663 1.00 91.38 103 ASN A N 1
ATOM 865 C CA . ASN A 1 103 ? -15.861 -4.779 12.138 1.00 91.38 103 ASN A CA 1
ATOM 866 C C . ASN A 1 103 ? -14.421 -4.717 11.627 1.00 91.38 103 ASN A C 1
ATOM 868 O O . ASN A 1 103 ? -14.202 -4.228 10.527 1.00 91.38 103 ASN A O 1
ATOM 872 N N . ARG A 1 104 ? -13.453 -5.278 12.365 1.00 92.38 104 ARG A N 1
ATOM 873 C CA . ARG A 1 104 ? -12.059 -5.347 11.904 1.00 92.38 104 ARG A CA 1
ATOM 874 C C . ARG A 1 104 ? -11.933 -6.148 10.609 1.00 92.38 104 ARG A C 1
ATOM 876 O O . ARG A 1 104 ? -11.242 -5.721 9.695 1.00 92.38 104 ARG A O 1
ATOM 883 N N . ARG A 1 105 ? -12.592 -7.307 10.519 1.00 92.88 105 ARG A N 1
ATOM 884 C CA . ARG A 1 105 ? -12.598 -8.117 9.288 1.00 92.88 105 ARG A CA 1
ATOM 885 C C . ARG A 1 105 ? -13.238 -7.365 8.125 1.00 92.88 105 ARG A C 1
ATOM 887 O O . ARG A 1 105 ? -12.717 -7.413 7.020 1.00 92.88 105 ARG A O 1
ATOM 894 N N . LEU A 1 106 ? -14.339 -6.662 8.375 1.00 95.06 106 LEU A N 1
ATOM 895 C CA . LEU A 1 106 ? -14.996 -5.841 7.366 1.00 95.06 106 LEU A CA 1
ATOM 896 C C . LEU A 1 106 ? -14.081 -4.707 6.884 1.00 95.06 106 LEU A C 1
ATOM 898 O O . LEU A 1 106 ? -13.948 -4.516 5.683 1.00 95.06 106 LEU A O 1
ATOM 902 N N . GLU A 1 107 ? -13.425 -3.995 7.799 1.00 94.38 107 GLU A N 1
ATOM 903 C CA . GLU A 1 107 ? -12.478 -2.921 7.479 1.00 94.38 107 GLU A CA 1
ATOM 904 C C . GLU A 1 107 ? -11.291 -3.434 6.652 1.00 94.38 107 GLU A C 1
ATOM 906 O O . GLU A 1 107 ? -10.932 -2.824 5.647 1.00 94.38 107 GLU A O 1
ATOM 911 N N . LEU A 1 108 ? -10.734 -4.595 7.016 1.00 95.69 108 LEU A N 1
ATOM 912 C CA . LEU A 1 108 ? -9.686 -5.256 6.234 1.00 95.69 108 LEU A CA 1
ATOM 913 C C . LEU A 1 108 ? -10.171 -5.608 4.822 1.00 95.69 108 LEU A C 1
ATOM 915 O O . LEU A 1 108 ? -9.501 -5.262 3.856 1.00 95.69 108 LEU A O 1
ATOM 919 N N . ASN A 1 109 ? -11.352 -6.216 4.691 1.00 95.31 109 ASN A N 1
ATOM 920 C CA . ASN A 1 109 ? -11.916 -6.583 3.389 1.00 95.31 109 ASN A CA 1
ATOM 921 C C . ASN A 1 109 ? -12.213 -5.358 2.504 1.00 95.31 109 ASN A C 1
ATOM 923 O O . ASN A 1 109 ? -12.080 -5.425 1.280 1.00 95.31 109 ASN A O 1
ATOM 927 N N . LEU A 1 110 ? -12.644 -4.244 3.106 1.00 96.56 110 LEU A N 1
ATOM 928 C CA . LEU A 1 110 ? -12.865 -2.982 2.396 1.00 96.56 110 LEU A CA 1
ATOM 929 C C . LEU A 1 110 ? -11.540 -2.408 1.893 1.00 96.56 110 LEU A C 1
ATOM 931 O O . LEU A 1 110 ? -11.430 -2.058 0.721 1.00 96.56 110 LEU A O 1
ATOM 935 N N . LYS A 1 111 ? -10.516 -2.393 2.749 1.00 96.75 111 LYS A N 1
ATOM 936 C CA . LYS A 1 111 ? -9.169 -1.959 2.376 1.00 96.75 111 LYS A CA 1
ATOM 937 C C . LYS A 1 111 ? -8.564 -2.837 1.276 1.00 96.75 111 LYS A C 1
ATOM 939 O O . LYS A 1 111 ? -7.948 -2.323 0.348 1.00 96.75 111 LYS A O 1
ATOM 944 N N . GLU A 1 112 ? -8.751 -4.153 1.342 1.00 96.44 112 GLU A N 1
ATOM 945 C CA . GLU A 1 112 ? -8.335 -5.070 0.274 1.00 96.44 112 GLU A CA 1
ATOM 946 C C . GLU A 1 112 ? -9.047 -4.766 -1.044 1.00 96.44 112 GLU A C 1
ATOM 948 O O . GLU A 1 112 ? -8.398 -4.740 -2.086 1.00 96.44 112 GLU A O 1
ATOM 953 N N . ASN A 1 113 ? -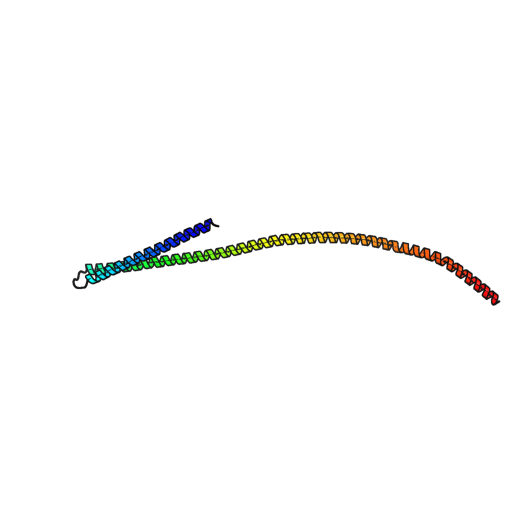10.347 -4.457 -1.012 1.00 96.44 113 ASN A N 1
ATOM 954 C CA . ASN A 1 113 ? -11.072 -4.021 -2.207 1.00 96.44 113 ASN A CA 1
ATOM 955 C C . ASN A 1 113 ? -10.488 -2.737 -2.804 1.00 96.44 113 ASN A C 1
ATOM 957 O O . ASN A 1 113 ? -10.290 -2.662 -4.013 1.00 96.44 113 ASN A O 1
ATOM 961 N N . GLU A 1 114 ? -10.170 -1.740 -1.979 1.00 96.69 114 GLU A N 1
ATOM 962 C CA . GLU A 1 114 ? -9.518 -0.516 -2.454 1.00 96.69 114 GLU A CA 1
ATOM 963 C C . GLU A 1 114 ? -8.153 -0.809 -3.092 1.00 96.69 114 GLU A C 1
ATOM 965 O O . GLU A 1 114 ? -7.832 -0.265 -4.151 1.00 96.69 114 GLU A O 1
ATOM 970 N N . HIS A 1 115 ? -7.367 -1.708 -2.494 1.00 96.50 115 HIS A N 1
ATOM 971 C CA . HIS A 1 115 ? -6.097 -2.151 -3.065 1.00 96.50 115 HIS A CA 1
ATOM 972 C C . HIS A 1 115 ? -6.274 -2.908 -4.384 1.00 96.50 115 HIS A C 1
ATOM 974 O O . HIS A 1 115 ? -5.499 -2.671 -5.308 1.00 96.50 115 HIS A O 1
ATOM 980 N N . LEU A 1 116 ? -7.292 -3.766 -4.506 1.00 97.25 116 LEU A N 1
ATOM 981 C CA . LEU A 1 116 ? -7.612 -4.464 -5.753 1.00 97.25 116 LEU A CA 1
ATOM 982 C C . LEU A 1 116 ? -7.990 -3.477 -6.859 1.00 97.25 116 LEU A C 1
ATOM 984 O O . LEU A 1 116 ? -7.407 -3.537 -7.936 1.00 97.25 116 LEU A O 1
ATOM 988 N N . LEU A 1 117 ? -8.873 -2.516 -6.572 1.00 97.12 117 LEU A N 1
ATOM 989 C CA . LEU A 1 117 ? -9.259 -1.471 -7.526 1.00 97.12 117 LEU A CA 1
ATOM 990 C C . LEU A 1 117 ? -8.068 -0.590 -7.926 1.00 97.12 117 LEU A C 1
ATOM 992 O O . LEU A 1 117 ? -7.935 -0.191 -9.080 1.00 97.12 117 LEU A O 1
ATOM 996 N N . SER A 1 118 ? -7.178 -0.276 -6.982 1.00 96.75 118 SER A N 1
ATOM 997 C CA . SER A 1 118 ? -5.942 0.442 -7.296 1.00 96.75 118 SER A CA 1
ATOM 998 C C . SER A 1 118 ? -5.006 -0.399 -8.165 1.00 96.75 118 SER A C 1
ATOM 1000 O O . SER A 1 118 ? -4.389 0.137 -9.081 1.00 96.75 118 SER A O 1
ATOM 1002 N N . SER A 1 119 ? -4.881 -1.697 -7.880 1.00 97.12 119 SER A N 1
ATOM 1003 C CA . SER A 1 119 ? -4.051 -2.618 -8.654 1.00 97.12 119 SER A CA 1
ATOM 1004 C C . SER A 1 119 ? -4.585 -2.798 -10.070 1.00 97.12 119 SER A C 1
ATOM 1006 O O . SER A 1 119 ? -3.789 -2.861 -10.998 1.00 97.12 119 SER A O 1
ATOM 1008 N N . GLU A 1 120 ? -5.902 -2.858 -10.246 1.00 97.38 120 GLU A N 1
ATOM 1009 C CA . GLU A 1 120 ? -6.559 -2.940 -11.551 1.00 97.38 120 GLU A CA 1
ATOM 1010 C C . GLU A 1 120 ? -6.181 -1.740 -12.426 1.00 97.38 120 GLU A C 1
ATOM 1012 O O . GLU A 1 120 ? -5.672 -1.924 -13.527 1.00 97.38 120 GLU A O 1
ATOM 1017 N N . ARG A 1 121 ? -6.268 -0.516 -11.887 1.00 96.81 121 ARG A N 1
ATOM 1018 C CA . ARG A 1 121 ? -5.842 0.699 -12.608 1.00 96.81 121 ARG A CA 1
ATOM 1019 C C . ARG A 1 121 ? -4.363 0.670 -12.995 1.00 96.81 121 ARG A C 1
ATOM 1021 O O . ARG A 1 121 ? -4.010 1.024 -14.112 1.00 96.81 121 ARG A O 1
ATOM 1028 N N . LEU A 1 122 ? -3.491 0.233 -12.083 1.00 97.31 122 LEU A N 1
ATOM 1029 C CA . LEU A 1 122 ? -2.055 0.122 -12.367 1.00 97.31 122 LEU A CA 1
ATOM 1030 C C . LEU A 1 122 ? -1.752 -0.942 -13.428 1.00 97.31 122 LEU A C 1
ATOM 1032 O O . LEU A 1 122 ? -0.780 -0.807 -14.172 1.00 97.31 122 LEU A O 1
ATOM 1036 N N . ILE A 1 123 ? -2.544 -2.013 -13.477 1.00 97.62 123 ILE A N 1
ATOM 1037 C CA . ILE A 1 123 ? -2.441 -3.045 -14.508 1.00 97.62 123 ILE A CA 1
ATOM 1038 C C . ILE A 1 123 ? -2.906 -2.484 -15.851 1.00 97.62 123 ILE A C 1
ATOM 1040 O O . ILE A 1 123 ? -2.201 -2.677 -16.838 1.00 97.62 123 ILE A O 1
ATOM 1044 N N . ASP A 1 124 ? -4.017 -1.750 -15.897 1.00 97.81 124 ASP A N 1
ATOM 1045 C CA . ASP A 1 124 ? -4.492 -1.101 -17.124 1.00 97.81 124 ASP A CA 1
ATOM 1046 C C . ASP A 1 124 ? -3.456 -0.120 -17.686 1.00 97.81 124 ASP A C 1
ATOM 1048 O O . ASP A 1 124 ? -3.160 -0.143 -18.883 1.00 97.81 124 ASP A O 1
ATOM 1052 N N . ASP A 1 125 ? -2.817 0.675 -16.825 1.00 97.69 125 ASP A N 1
ATOM 1053 C CA . ASP A 1 125 ? -1.719 1.558 -17.224 1.00 97.69 125 ASP A CA 1
ATOM 1054 C C . ASP A 1 125 ? -0.530 0.766 -17.790 1.00 97.69 125 ASP A C 1
ATOM 1056 O O . ASP A 1 125 ? 0.028 1.123 -18.830 1.00 97.69 125 ASP A O 1
ATOM 1060 N N . GLN A 1 126 ? -0.156 -0.351 -17.158 1.00 97.44 126 GLN A N 1
ATOM 1061 C CA . GLN A 1 126 ? 0.908 -1.225 -17.665 1.00 97.44 126 GLN A CA 1
ATOM 1062 C C . GLN A 1 126 ? 0.544 -1.885 -18.997 1.00 97.44 126 GLN A C 1
ATOM 1064 O O . GLN A 1 126 ? 1.407 -2.007 -19.869 1.00 97.44 126 GLN A O 1
ATOM 1069 N N . ILE A 1 127 ? -0.715 -2.288 -19.184 1.00 97.75 127 ILE A N 1
ATOM 1070 C CA . ILE A 1 127 ? -1.215 -2.819 -20.454 1.00 97.75 127 ILE A CA 1
ATOM 1071 C C . ILE A 1 127 ? -1.106 -1.742 -21.531 1.00 97.75 127 ILE A C 1
ATOM 1073 O O . ILE A 1 127 ? -0.577 -2.020 -22.607 1.00 97.75 127 ILE A O 1
ATOM 1077 N N . ASN A 1 128 ? -1.526 -0.512 -21.237 1.00 98.06 128 ASN A N 1
ATOM 1078 C CA . ASN A 1 128 ? -1.428 0.606 -22.171 1.00 98.06 128 ASN A CA 1
ATOM 1079 C C . ASN A 1 128 ? 0.026 0.879 -22.575 1.00 98.06 128 ASN A C 1
ATOM 1081 O O . ASN A 1 128 ? 0.328 0.925 -23.768 1.00 98.06 128 ASN A O 1
ATOM 1085 N N . ILE A 1 129 ? 0.946 0.948 -21.608 1.00 97.56 129 ILE A N 1
ATOM 1086 C CA . ILE A 1 129 ? 2.383 1.124 -21.875 1.00 97.56 129 ILE A CA 1
ATOM 1087 C C . ILE A 1 129 ? 2.931 -0.034 -22.718 1.00 97.56 129 ILE A C 1
ATOM 1089 O O . ILE A 1 129 ? 3.709 0.184 -23.651 1.00 97.56 129 ILE A O 1
ATOM 1093 N N . ALA A 1 130 ? 2.541 -1.275 -22.421 1.00 97.75 130 ALA A N 1
ATOM 1094 C CA . ALA A 1 130 ? 2.986 -2.445 -23.172 1.00 97.75 130 ALA A CA 1
ATOM 1095 C C . ALA A 1 130 ? 2.469 -2.431 -24.620 1.00 97.75 130 ALA A C 1
ATOM 1097 O O . ALA A 1 130 ? 3.219 -2.753 -25.547 1.00 97.75 130 ALA A O 1
ATOM 1098 N N . VAL A 1 131 ? 1.211 -2.033 -24.829 1.00 97.94 131 VAL A N 1
ATOM 1099 C CA . VAL A 1 131 ? 0.602 -1.887 -26.158 1.00 97.94 131 VAL A CA 1
ATOM 1100 C C . VAL A 1 131 ? 1.293 -0.779 -26.950 1.00 97.94 131 VAL A C 1
ATOM 1102 O O . VAL A 1 131 ? 1.713 -1.027 -28.082 1.00 97.94 131 VAL A O 1
ATOM 1105 N N . GLU A 1 132 ? 1.493 0.394 -26.348 1.00 98.06 132 GLU A N 1
ATOM 1106 C CA . GLU A 1 132 ? 2.197 1.521 -26.967 1.00 98.06 132 GLU A CA 1
ATOM 1107 C C . GLU A 1 132 ? 3.642 1.142 -27.325 1.00 98.06 132 GLU A C 1
ATOM 1109 O O . GLU A 1 132 ? 4.109 1.361 -28.445 1.00 98.06 132 GLU A O 1
ATOM 1114 N N . THR A 1 133 ? 4.350 0.477 -26.410 1.00 97.75 133 THR A N 1
ATOM 1115 C CA . THR A 1 133 ? 5.715 -0.006 -26.651 1.00 97.75 133 THR A CA 1
ATOM 1116 C C . THR A 1 133 ? 5.748 -1.013 -27.798 1.00 97.75 133 THR A C 1
ATOM 1118 O O . THR A 1 133 ? 6.619 -0.939 -28.667 1.00 97.75 133 THR A O 1
ATOM 1121 N N . ARG A 1 134 ? 4.785 -1.941 -27.856 1.00 97.69 134 ARG A N 1
ATOM 1122 C CA . ARG A 1 134 ? 4.666 -2.899 -28.961 1.00 97.69 134 ARG A CA 1
ATOM 1123 C C . ARG A 1 134 ? 4.447 -2.184 -30.293 1.00 97.69 134 ARG A C 1
ATOM 1125 O O . ARG A 1 134 ? 5.087 -2.550 -31.281 1.00 97.69 134 ARG A O 1
ATOM 1132 N N . GLU A 1 135 ? 3.562 -1.196 -30.340 1.00 97.75 135 GLU A N 1
ATOM 1133 C CA . GLU A 1 135 ? 3.309 -0.408 -31.548 1.00 97.75 135 GLU A CA 1
ATOM 1134 C C . GLU A 1 135 ? 4.565 0.357 -31.993 1.00 97.75 135 GLU A C 1
ATOM 1136 O O . GLU A 1 135 ? 4.969 0.269 -33.159 1.00 97.75 135 GLU A O 1
ATOM 1141 N N . ASN A 1 136 ? 5.265 0.988 -31.049 1.00 97.62 136 ASN A N 1
ATOM 1142 C CA . ASN A 1 136 ? 6.538 1.662 -31.289 1.00 97.62 136 ASN A CA 1
ATOM 1143 C C . ASN A 1 136 ? 7.602 0.705 -31.849 1.00 97.62 136 ASN A C 1
ATOM 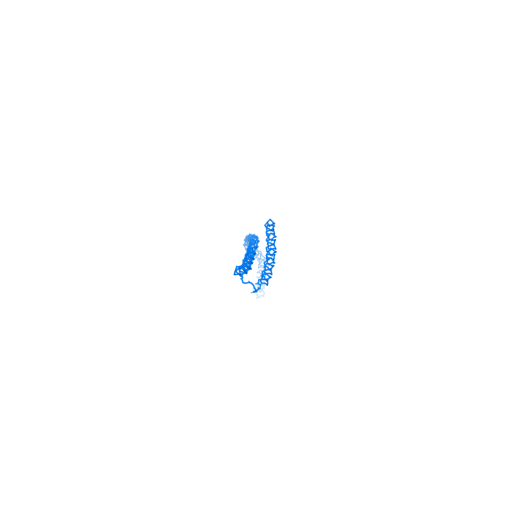1145 O O . ASN A 1 136 ? 8.257 1.025 -32.844 1.00 97.62 136 ASN A O 1
ATOM 1149 N N . LEU A 1 137 ? 7.744 -0.500 -31.290 1.00 98.06 137 LEU A N 1
ATOM 1150 C CA . LEU A 1 137 ? 8.677 -1.517 -31.791 1.00 98.06 137 LEU A CA 1
ATOM 1151 C C . LEU A 1 137 ? 8.312 -2.006 -33.200 1.00 98.06 137 LEU A C 1
ATOM 1153 O O . LEU A 1 137 ? 9.198 -2.228 -34.032 1.00 98.06 137 LEU A O 1
ATOM 1157 N N . ILE A 1 138 ? 7.020 -2.147 -33.511 1.00 97.94 138 ILE A N 1
ATOM 1158 C CA . ILE A 1 138 ? 6.561 -2.486 -34.866 1.00 97.94 138 ILE A CA 1
ATOM 1159 C C . ILE A 1 138 ? 6.930 -1.362 -35.844 1.00 97.94 138 ILE A C 1
ATOM 1161 O O . ILE A 1 138 ? 7.494 -1.639 -36.907 1.00 97.94 138 ILE A O 1
ATOM 1165 N N . SER A 1 139 ? 6.684 -0.102 -35.479 1.00 97.56 139 SER A N 1
ATOM 1166 C CA . SER A 1 139 ? 7.057 1.066 -36.287 1.00 97.56 139 SER A CA 1
ATOM 1167 C C . SER A 1 139 ? 8.574 1.157 -36.514 1.00 97.56 139 SER A C 1
ATOM 1169 O O . SER A 1 139 ? 9.042 1.352 -37.646 1.00 97.56 139 SER A O 1
ATOM 1171 N N . GLN A 1 140 ? 9.372 0.909 -35.470 1.00 97.56 140 GLN A N 1
ATOM 1172 C CA . GLN A 1 140 ? 10.832 0.827 -35.565 1.00 97.56 140 GLN A CA 1
ATOM 1173 C C . GLN A 1 140 ? 11.271 -0.297 -36.508 1.00 97.56 140 GLN A C 1
ATOM 1175 O O . GLN A 1 140 ? 12.103 -0.073 -37.390 1.00 97.56 140 GLN A O 1
ATOM 1180 N N . ARG A 1 141 ? 10.663 -1.487 -36.414 1.00 97.31 141 ARG A N 1
ATOM 1181 C CA . ARG A 1 141 ? 10.945 -2.609 -37.321 1.00 97.31 141 ARG A CA 1
ATOM 1182 C C . ARG A 1 141 ? 10.646 -2.259 -38.777 1.00 97.31 141 ARG A C 1
ATOM 1184 O O . ARG A 1 141 ? 11.436 -2.599 -39.657 1.00 97.31 141 ARG A O 1
ATOM 1191 N N . LEU A 1 142 ? 9.528 -1.587 -39.055 1.00 97.25 142 LEU A N 1
ATOM 1192 C CA . LEU A 1 142 ? 9.199 -1.123 -40.408 1.00 97.25 142 LEU A CA 1
ATOM 1193 C C . LEU A 1 142 ? 10.231 -0.111 -40.918 1.00 97.25 142 LEU A C 1
ATOM 1195 O O . LEU A 1 142 ? 10.646 -0.179 -42.074 1.00 97.25 142 LEU A O 1
ATOM 1199 N N . THR A 1 143 ? 10.696 0.788 -40.052 1.00 96.69 143 THR A N 1
ATOM 1200 C CA . THR A 1 143 ? 11.763 1.737 -40.386 1.00 96.69 143 THR A CA 1
ATOM 1201 C C . THR A 1 143 ? 13.076 1.025 -40.697 1.00 96.69 143 THR A C 1
ATOM 1203 O O . THR A 1 143 ? 13.686 1.325 -41.721 1.00 96.69 143 THR A O 1
ATOM 1206 N N . MET A 1 144 ? 13.461 0.019 -39.912 1.00 97.12 144 MET A N 1
ATOM 1207 C CA . MET A 1 144 ? 14.649 -0.796 -40.185 1.00 97.12 144 MET A CA 1
ATOM 1208 C C . MET A 1 144 ? 14.536 -1.562 -41.504 1.00 97.12 144 MET A C 1
ATOM 1210 O O . MET A 1 144 ? 15.491 -1.580 -42.274 1.00 97.12 144 MET A O 1
ATOM 1214 N N . LYS A 1 145 ? 13.359 -2.111 -41.834 1.00 97.19 145 LYS A N 1
ATOM 1215 C CA . LYS A 1 145 ? 13.123 -2.715 -43.157 1.00 97.19 145 LYS A CA 1
ATOM 1216 C C . LYS A 1 145 ? 13.311 -1.699 -44.286 1.00 97.19 145 LYS A C 1
ATOM 1218 O O . LYS A 1 145 ? 13.956 -2.010 -45.281 1.00 97.19 145 LYS A O 1
ATOM 1223 N N . ARG A 1 146 ? 12.802 -0.470 -44.134 1.00 95.88 146 ARG A N 1
ATOM 1224 C CA . ARG A 1 146 ? 13.018 0.604 -45.123 1.00 95.88 146 ARG A CA 1
ATOM 1225 C C . ARG A 1 146 ? 14.497 0.966 -45.261 1.00 95.88 146 ARG A C 1
ATOM 1227 O O . ARG A 1 146 ? 14.964 1.163 -46.379 1.00 95.88 146 ARG A O 1
ATOM 1234 N N . LEU A 1 147 ? 15.232 1.040 -44.151 1.00 95.56 147 LEU A N 1
ATOM 1235 C CA . LEU A 1 147 ? 16.677 1.276 -44.168 1.00 95.56 147 LEU A CA 1
ATOM 1236 C C . LEU A 1 147 ? 17.421 0.133 -44.857 1.00 95.56 147 LEU A C 1
ATOM 1238 O O . LEU A 1 147 ? 18.280 0.399 -45.688 1.00 95.56 147 LEU A O 1
ATOM 1242 N N . GLN A 1 148 ? 17.050 -1.117 -44.582 1.00 95.69 148 GLN A N 1
ATOM 1243 C CA . GLN A 1 148 ? 17.622 -2.289 -45.239 1.00 95.69 148 GLN A CA 1
ATOM 1244 C C . GLN A 1 148 ? 17.421 -2.238 -46.758 1.00 95.69 148 GLN A C 1
ATOM 1246 O O . GLN A 1 148 ? 18.376 -2.468 -47.492 1.00 95.69 148 GLN A O 1
ATOM 1251 N N . VAL A 1 149 ? 16.220 -1.886 -47.233 1.00 95.38 149 VAL A N 1
ATOM 1252 C CA . VAL A 1 149 ? 15.948 -1.719 -48.673 1.00 95.38 149 VAL A CA 1
ATOM 1253 C C . V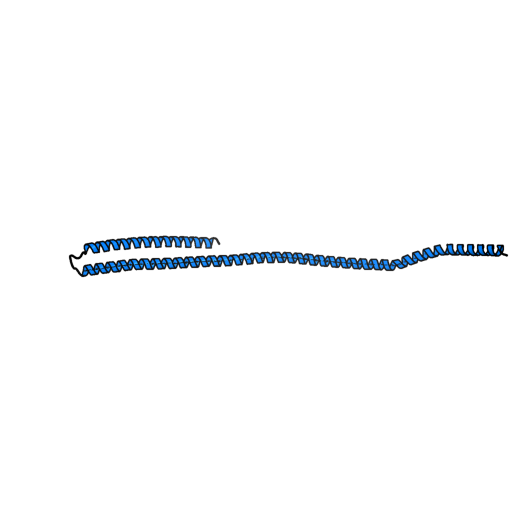AL A 1 149 ? 16.824 -0.617 -49.266 1.00 95.38 149 VAL A C 1
ATOM 1255 O O . VAL A 1 149 ? 17.511 -0.853 -50.252 1.00 95.38 149 VAL A O 1
ATOM 1258 N N . ARG A 1 150 ? 16.892 0.558 -48.628 1.00 94.12 150 ARG A N 1
ATOM 1259 C CA . ARG A 1 150 ? 17.746 1.663 -49.102 1.00 94.12 150 ARG A CA 1
ATOM 1260 C C . ARG A 1 150 ? 19.230 1.293 -49.120 1.00 94.12 150 ARG A C 1
ATOM 1262 O O . ARG A 1 150 ? 19.933 1.654 -50.058 1.00 94.12 150 ARG A O 1
ATOM 1269 N N . LEU A 1 151 ? 19.716 0.583 -48.103 1.00 93.81 151 LEU A N 1
ATOM 1270 C CA . LEU A 1 151 ? 21.094 0.093 -48.054 1.00 93.81 151 LEU A CA 1
ATOM 1271 C C . LEU A 1 151 ? 21.359 -0.930 -49.157 1.00 93.81 151 LEU A C 1
ATOM 1273 O O . LEU A 1 151 ? 22.404 -0.864 -49.796 1.00 93.81 151 LEU A O 1
ATOM 1277 N N . HIS A 1 152 ? 20.412 -1.832 -49.413 1.00 94.12 152 HIS A N 1
ATOM 1278 C CA . HIS A 1 152 ? 20.496 -2.781 -50.518 1.00 94.12 152 HIS A CA 1
ATOM 1279 C C . HIS A 1 152 ? 20.537 -2.059 -51.875 1.00 94.12 152 HIS A C 1
ATOM 1281 O O . HIS A 1 152 ? 21.397 -2.358 -52.701 1.00 94.12 152 HIS A O 1
ATOM 1287 N N . ASP A 1 153 ? 19.700 -1.038 -52.075 1.00 91.56 153 ASP A N 1
ATOM 1288 C CA . ASP A 1 153 ? 19.710 -0.208 -53.284 1.00 91.56 153 ASP A CA 1
ATOM 1289 C C . ASP A 1 153 ? 21.047 0.528 -53.475 1.00 91.56 153 ASP A C 1
ATOM 1291 O O . ASP A 1 153 ? 21.565 0.599 -54.592 1.00 91.56 153 ASP A O 1
ATOM 1295 N N . ILE A 1 154 ? 21.637 1.057 -52.396 1.00 89.25 154 ILE A N 1
ATOM 1296 C CA . ILE A 1 154 ? 22.965 1.692 -52.428 1.00 89.25 154 ILE A CA 1
ATOM 1297 C C . ILE A 1 154 ? 24.048 0.660 -52.754 1.00 89.25 154 ILE A C 1
ATOM 1299 O O . ILE A 1 154 ? 24.889 0.913 -53.618 1.00 89.25 154 ILE A O 1
ATOM 1303 N N . ALA A 1 155 ? 24.016 -0.508 -52.109 1.00 86.38 155 ALA A N 1
ATOM 1304 C CA . ALA A 1 155 ? 24.967 -1.589 -52.351 1.00 86.38 155 ALA A CA 1
ATOM 1305 C C . ALA A 1 155 ? 24.928 -2.056 -53.814 1.00 86.38 155 ALA A C 1
ATOM 1307 O O . ALA A 1 155 ? 25.980 -2.242 -54.418 1.00 86.38 155 ALA A O 1
ATOM 1308 N N . ASN A 1 156 ? 23.739 -2.140 -54.418 1.00 86.75 156 ASN A N 1
ATOM 1309 C CA . ASN A 1 156 ? 23.570 -2.476 -55.834 1.00 86.75 156 ASN A CA 1
ATOM 1310 C C . ASN A 1 156 ? 24.099 -1.380 -56.781 1.00 86.75 156 ASN A C 1
ATOM 1312 O O . ASN A 1 156 ? 24.523 -1.677 -57.898 1.00 86.75 156 ASN A O 1
ATOM 1316 N N . ARG A 1 157 ? 24.123 -0.110 -56.352 1.00 83.19 157 ARG A N 1
ATOM 1317 C CA . ARG A 1 157 ? 24.669 1.017 -57.137 1.00 83.19 157 ARG A CA 1
ATOM 1318 C C . ARG A 1 157 ? 26.179 1.200 -56.977 1.00 83.19 157 ARG A C 1
ATOM 1320 O O . ARG A 1 157 ? 26.825 1.712 -57.891 1.00 83.19 157 ARG A O 1
ATOM 1327 N N . PHE A 1 158 ? 26.761 0.759 -55.866 1.00 78.50 158 PHE A N 1
ATOM 1328 C CA . PHE A 1 158 ? 28.202 0.826 -55.607 1.00 78.50 158 PHE A CA 1
ATOM 1329 C C . PHE A 1 158 ? 29.088 0.183 -56.704 1.00 78.50 158 PHE A C 1
ATOM 1331 O O . PHE A 1 158 ? 30.038 0.838 -57.140 1.00 78.50 158 PHE A O 1
ATOM 1338 N N . PRO A 1 159 ? 28.800 -1.026 -57.241 1.00 76.12 159 PRO A N 1
ATOM 1339 C CA . PRO A 1 159 ? 29.593 -1.605 -58.328 1.00 76.12 159 PRO A CA 1
ATOM 1340 C C . PRO A 1 159 ? 29.466 -0.816 -59.636 1.00 76.12 159 PRO A C 1
ATOM 1342 O O . PRO A 1 159 ? 30.441 -0.713 -60.379 1.00 76.12 159 PRO A O 1
ATOM 1345 N N . VAL A 1 160 ? 28.308 -0.198 -59.902 1.00 74.00 160 VAL A N 1
ATOM 1346 C CA . VAL A 1 160 ? 28.114 0.670 -61.075 1.00 74.00 160 VAL A CA 1
ATOM 1347 C C . VAL A 1 160 ? 29.006 1.906 -60.961 1.00 74.00 160 VAL A C 1
ATOM 1349 O O . VAL A 1 160 ? 29.742 2.210 -61.901 1.00 74.00 160 VAL A O 1
ATOM 1352 N N . VAL A 1 161 ? 29.034 2.555 -59.793 1.00 74.81 161 VAL A N 1
ATOM 1353 C CA . VAL A 1 161 ? 29.937 3.687 -59.515 1.00 74.81 161 VAL A CA 1
ATOM 1354 C C . VAL A 1 161 ? 31.402 3.264 -59.642 1.00 74.81 161 VAL A C 1
ATOM 1356 O O . VAL A 1 161 ? 32.173 3.944 -60.315 1.00 74.81 161 VAL A O 1
ATOM 1359 N N . ASN A 1 162 ? 31.787 2.111 -59.091 1.00 76.50 162 ASN A N 1
ATOM 1360 C CA . ASN A 1 162 ? 33.155 1.608 -59.216 1.00 76.50 162 ASN A CA 1
ATOM 1361 C C . ASN A 1 162 ? 33.536 1.303 -60.680 1.00 76.50 162 ASN A C 1
ATOM 1363 O O . ASN A 1 162 ? 34.648 1.597 -61.111 1.00 76.50 162 ASN A O 1
ATOM 1367 N N . SER A 1 163 ? 32.606 0.776 -61.483 1.00 78.44 163 SER A N 1
ATOM 1368 C CA . SER A 1 163 ? 32.837 0.526 -62.912 1.00 78.44 163 SER A CA 1
ATOM 1369 C C . SER A 1 163 ? 33.006 1.821 -63.722 1.00 78.44 163 SER A C 1
ATOM 1371 O O . SER A 1 163 ? 33.843 1.874 -64.626 1.00 78.44 163 SER A O 1
ATOM 1373 N N . LEU A 1 164 ? 32.278 2.886 -63.361 1.00 77.56 164 LEU A N 1
ATOM 1374 C CA . LEU A 1 164 ? 32.423 4.228 -63.934 1.00 77.56 164 LEU A CA 1
ATOM 1375 C C . LEU A 1 164 ? 33.781 4.836 -63.559 1.00 77.56 164 LEU A C 1
ATOM 1377 O O . LEU A 1 164 ? 34.501 5.310 -64.436 1.00 77.56 164 LEU A O 1
ATOM 1381 N N . VAL A 1 165 ? 34.174 4.745 -62.284 1.00 78.69 165 VAL A N 1
ATOM 1382 C CA . VAL A 1 165 ? 35.489 5.196 -61.797 1.00 78.69 165 VAL A CA 1
ATOM 1383 C C . VAL A 1 165 ? 36.625 4.439 -62.493 1.00 78.69 165 VAL A C 1
ATOM 1385 O O . VAL A 1 165 ? 37.593 5.054 -62.945 1.00 78.69 165 VAL A O 1
ATOM 1388 N N . ASN A 1 166 ? 36.503 3.118 -62.648 1.00 75.06 166 ASN A N 1
ATOM 1389 C CA . ASN A 1 166 ? 37.507 2.310 -63.337 1.00 75.06 166 ASN A CA 1
ATOM 1390 C C . ASN A 1 166 ? 37.600 2.664 -64.831 1.00 75.06 166 ASN A C 1
ATOM 1392 O O . ASN A 1 166 ? 38.696 2.826 -65.361 1.00 75.06 166 ASN A O 1
ATOM 1396 N N . ARG A 1 167 ? 36.462 2.870 -65.509 1.00 74.88 167 ARG A N 1
ATOM 1397 C CA . ARG A 1 167 ? 36.428 3.302 -66.917 1.00 74.88 167 ARG A CA 1
ATOM 1398 C C . ARG A 1 167 ? 37.112 4.661 -67.118 1.00 74.88 167 ARG A C 1
ATOM 1400 O O . ARG A 1 167 ? 37.858 4.820 -68.083 1.00 74.88 167 ARG A O 1
ATOM 1407 N N . ILE A 1 168 ? 36.913 5.607 -66.198 1.00 76.38 168 ILE A N 1
ATOM 1408 C CA . ILE A 1 168 ? 37.594 6.913 -66.211 1.00 76.38 168 ILE A CA 1
ATOM 1409 C C . ILE A 1 168 ? 39.110 6.738 -66.023 1.00 76.38 168 ILE A C 1
ATOM 1411 O O . ILE A 1 168 ? 39.900 7.300 -66.785 1.00 76.38 168 ILE A O 1
ATOM 1415 N N . ASN A 1 169 ? 39.535 5.915 -65.059 1.00 74.56 169 ASN A N 1
ATOM 1416 C CA . ASN A 1 169 ? 40.957 5.647 -64.821 1.00 74.56 169 ASN A CA 1
ATOM 1417 C C . ASN A 1 169 ? 41.641 4.930 -65.997 1.00 74.56 169 ASN A C 1
ATOM 1419 O O . ASN A 1 169 ? 42.804 5.216 -66.287 1.00 74.56 169 ASN A O 1
ATOM 1423 N N . ILE A 1 170 ? 40.939 4.039 -66.705 1.00 76.19 170 ILE A N 1
ATOM 1424 C CA . ILE A 1 170 ? 41.468 3.365 -67.901 1.00 76.19 170 ILE A CA 1
ATOM 1425 C C . ILE A 1 170 ? 41.727 4.374 -69.022 1.00 76.19 170 ILE A C 1
ATOM 1427 O O . ILE A 1 170 ? 42.794 4.321 -69.634 1.00 76.19 170 ILE A O 1
ATOM 1431 N N . HIS A 1 171 ? 40.815 5.321 -69.270 1.00 76.94 171 HIS A N 1
ATOM 1432 C CA . HIS A 1 171 ? 41.055 6.362 -70.274 1.00 76.94 171 HIS A CA 1
ATOM 1433 C C . HIS A 1 171 ? 42.290 7.204 -69.942 1.00 76.94 171 HIS A C 1
ATOM 1435 O O . HIS A 1 171 ? 43.125 7.413 -70.814 1.00 76.94 171 HIS A O 1
ATOM 1441 N N . LYS A 1 172 ? 42.474 7.575 -68.669 1.00 74.38 172 LYS A N 1
ATOM 1442 C CA . LYS A 1 172 ? 43.645 8.344 -68.223 1.00 74.38 172 LYS A CA 1
ATOM 1443 C C . LYS A 1 172 ? 44.968 7.568 -68.334 1.00 74.38 172 LYS A C 1
ATOM 1445 O O . LYS A 1 172 ? 46.011 8.165 -68.579 1.00 74.38 172 LYS A O 1
ATOM 1450 N N . ARG A 1 173 ? 44.949 6.239 -68.156 1.00 78.69 173 ARG A N 1
ATOM 1451 C CA . ARG A 1 173 ? 46.154 5.390 -68.258 1.00 78.69 173 ARG A CA 1
ATOM 1452 C C . ARG A 1 173 ? 46.560 5.079 -69.698 1.00 78.69 173 ARG A C 1
ATOM 1454 O O . ARG A 1 173 ? 47.751 4.928 -69.953 1.00 78.69 173 ARG A O 1
ATOM 1461 N N . ARG A 1 174 ? 45.606 4.990 -70.631 1.00 81.12 174 ARG A N 1
ATOM 1462 C CA . ARG A 1 174 ? 45.885 4.653 -72.039 1.00 81.12 174 ARG A CA 1
ATOM 1463 C C . ARG A 1 174 ? 46.842 5.644 -72.702 1.00 81.12 174 ARG A C 1
ATOM 1465 O O . ARG A 1 174 ? 47.805 5.204 -73.322 1.00 81.12 174 ARG A O 1
ATOM 1472 N N . ASP A 1 175 ? 46.635 6.941 -72.506 1.00 81.88 175 ASP A N 1
ATOM 1473 C CA . ASP A 1 175 ? 47.468 7.971 -73.142 1.00 81.88 175 ASP A CA 1
ATOM 1474 C C . ASP A 1 175 ? 48.910 7.940 -72.612 1.00 81.88 175 ASP A C 1
ATOM 1476 O O . ASP A 1 175 ? 49.868 8.011 -73.380 1.00 81.88 175 ASP A O 1
ATOM 1480 N N . SER A 1 176 ? 49.083 7.720 -71.304 1.00 85.25 176 SER A N 1
ATOM 1481 C CA . SER A 1 176 ? 50.411 7.605 -70.690 1.00 85.25 176 SER A CA 1
ATOM 1482 C C . SER A 1 176 ? 51.168 6.349 -71.134 1.00 85.25 176 SER A C 1
ATOM 1484 O O . SER A 1 176 ? 52.388 6.405 -71.273 1.00 85.25 176 SER A O 1
ATOM 1486 N N . ILE A 1 177 ? 50.471 5.229 -71.367 1.00 86.88 177 ILE A N 1
ATOM 1487 C CA . ILE A 1 177 ? 51.088 3.994 -71.878 1.00 86.88 177 ILE A CA 1
ATOM 1488 C C . ILE A 1 177 ? 51.580 4.200 -73.313 1.00 86.88 177 ILE A C 1
ATOM 1490 O O . ILE A 1 177 ? 52.703 3.812 -73.628 1.00 86.88 177 ILE A O 1
ATOM 1494 N N . ILE A 1 178 ? 50.775 4.840 -74.169 1.00 88.06 178 ILE A N 1
ATOM 1495 C CA . ILE A 1 178 ? 51.158 5.102 -75.563 1.00 88.06 178 ILE A CA 1
ATOM 1496 C C . ILE A 1 178 ? 52.411 5.985 -75.616 1.00 88.06 178 ILE A C 1
ATOM 1498 O O . ILE A 1 178 ? 53.374 5.632 -76.295 1.00 88.06 178 ILE A O 1
ATOM 1502 N N . ILE A 1 179 ? 52.441 7.079 -74.848 1.00 88.88 179 ILE A N 1
ATOM 1503 C CA . ILE A 1 179 ? 53.608 7.974 -74.785 1.00 88.88 179 ILE A CA 1
ATOM 1504 C C . ILE A 1 179 ? 54.848 7.226 -74.267 1.00 88.88 179 ILE A C 1
ATOM 1506 O O . ILE A 1 179 ? 55.927 7.360 -74.843 1.00 88.88 179 ILE A O 1
ATOM 1510 N N . GLY A 1 180 ? 54.702 6.392 -73.231 1.00 91.94 180 GLY A N 1
ATOM 1511 C CA . GLY A 1 180 ? 55.805 5.587 -72.696 1.00 91.94 180 GLY A CA 1
ATOM 1512 C C . GLY A 1 180 ? 56.399 4.610 -73.718 1.00 91.94 180 GLY A C 1
ATOM 1513 O O . GLY A 1 180 ? 57.620 4.517 -73.832 1.00 91.94 180 GLY A O 1
ATOM 1514 N N . ILE A 1 181 ? 55.557 3.929 -74.504 1.00 93.06 181 ILE A N 1
ATOM 1515 C CA . ILE A 1 181 ? 56.005 3.003 -75.559 1.00 93.06 181 ILE A CA 1
ATOM 1516 C C . ILE A 1 181 ? 56.759 3.753 -76.664 1.00 93.06 181 ILE A C 1
ATOM 1518 O O . ILE A 1 181 ? 57.811 3.292 -77.104 1.00 93.06 181 ILE A O 1
ATOM 1522 N N . VAL A 1 182 ? 56.261 4.918 -77.091 1.00 95.19 182 VAL A N 1
ATOM 1523 C CA . VAL A 1 182 ? 56.919 5.732 -78.127 1.00 95.19 182 VAL A CA 1
ATOM 1524 C C . VAL A 1 182 ? 58.310 6.176 -77.673 1.00 95.19 182 VAL A C 1
ATOM 1526 O O . VAL A 1 182 ? 59.273 6.033 -78.427 1.00 95.19 182 VAL A O 1
ATOM 1529 N N . ILE A 1 183 ? 58.435 6.660 -76.433 1.00 93.56 183 ILE A N 1
ATOM 1530 C CA . ILE A 1 183 ? 59.728 7.057 -75.861 1.00 93.56 183 ILE A CA 1
ATOM 1531 C C . ILE A 1 183 ? 60.671 5.851 -75.791 1.00 93.56 183 ILE A C 1
ATOM 1533 O O . ILE A 1 183 ? 61.811 5.957 -76.231 1.00 93.56 183 ILE A O 1
ATOM 1537 N N . PHE A 1 184 ? 60.196 4.698 -75.311 1.00 94.88 184 PHE A N 1
ATOM 1538 C CA . PHE A 1 184 ? 61.002 3.480 -75.221 1.00 94.88 184 PHE A CA 1
ATOM 1539 C C . PHE A 1 184 ? 61.559 3.050 -76.586 1.00 94.88 184 PHE A C 1
ATOM 1541 O O . PHE A 1 184 ? 62.768 2.865 -76.724 1.00 94.88 184 PHE A O 1
ATOM 1548 N N . ILE A 1 185 ? 60.711 2.975 -77.619 1.00 95.56 185 ILE A N 1
ATOM 1549 C CA . ILE A 1 185 ? 61.136 2.623 -78.985 1.00 95.56 185 ILE A CA 1
ATOM 1550 C C . ILE A 1 185 ? 62.152 3.639 -79.515 1.00 95.56 185 ILE A C 1
ATOM 1552 O O . ILE A 1 185 ? 63.178 3.247 -80.066 1.00 95.56 185 ILE A O 1
ATOM 1556 N N . CYS A 1 186 ? 61.905 4.935 -79.311 1.00 91.06 186 CYS A N 1
ATOM 1557 C CA . CYS A 1 186 ? 62.817 5.992 -79.741 1.00 91.06 186 CYS A CA 1
ATOM 1558 C C . CYS A 1 186 ? 64.193 5.864 -79.065 1.00 91.06 186 CYS A C 1
ATOM 1560 O O . CYS A 1 186 ? 65.222 5.916 -79.738 1.00 91.06 186 CYS A O 1
ATOM 1562 N N . THR A 1 187 ? 64.227 5.606 -77.752 1.00 92.75 187 THR A N 1
ATOM 1563 C CA . THR A 1 187 ? 65.488 5.388 -77.026 1.00 92.75 187 THR A CA 1
ATOM 1564 C C . THR A 1 187 ? 66.224 4.133 -77.488 1.00 92.75 187 THR A C 1
ATOM 1566 O O . THR A 1 187 ? 67.444 4.164 -77.609 1.00 92.75 187 THR A O 1
ATOM 1569 N N . LEU A 1 188 ? 65.507 3.050 -77.801 1.00 93.88 188 LEU A N 1
ATOM 1570 C CA . LEU A 1 188 ? 66.100 1.792 -78.259 1.00 93.88 188 LEU A CA 1
ATOM 1571 C C . LEU A 1 188 ? 66.690 1.936 -79.668 1.00 93.88 188 LEU A C 1
ATOM 1573 O O . LEU A 1 188 ? 67.798 1.468 -79.913 1.00 93.88 188 LEU A O 1
ATOM 1577 N N . LEU A 1 189 ? 66.000 2.644 -80.568 1.00 92.25 189 LEU A N 1
ATOM 1578 C CA . LEU A 1 189 ? 66.519 2.968 -81.900 1.00 92.25 189 LEU A CA 1
ATOM 1579 C C . LEU A 1 189 ? 67.774 3.842 -81.825 1.00 92.25 189 LEU A C 1
ATOM 1581 O O . LEU A 1 189 ? 68.757 3.540 -82.497 1.00 92.25 189 LEU A O 1
ATOM 1585 N N . LEU A 1 190 ? 67.771 4.881 -80.983 1.00 90.94 190 LEU A N 1
ATOM 1586 C CA . LEU A 1 190 ? 68.957 5.716 -80.767 1.00 90.94 190 LEU A CA 1
ATOM 1587 C C . LEU A 1 190 ? 70.122 4.914 -80.185 1.00 90.94 190 LEU A C 1
ATOM 1589 O O . LEU A 1 190 ? 71.251 5.074 -80.637 1.00 90.94 190 LEU A O 1
ATOM 1593 N N . LEU A 1 191 ? 69.860 4.036 -79.214 1.00 91.62 191 LEU A N 1
ATOM 1594 C CA . LEU A 1 191 ? 70.890 3.188 -78.617 1.00 91.62 191 LEU A CA 1
ATOM 1595 C C . LEU A 1 191 ? 71.452 2.192 -79.640 1.00 91.62 191 LEU A C 1
ATOM 1597 O O . LEU A 1 191 ? 72.663 2.038 -79.733 1.00 91.62 191 LEU A O 1
ATOM 1601 N N . SER A 1 192 ? 70.589 1.557 -80.438 1.00 90.88 192 SER A N 1
ATOM 1602 C CA . SER A 1 192 ? 71.005 0.635 -81.499 1.00 90.88 192 SER A CA 1
ATOM 1603 C C . SER A 1 192 ? 71.807 1.334 -82.593 1.00 90.88 192 SER A C 1
ATOM 1605 O O . SER A 1 192 ? 72.721 0.721 -83.127 1.00 90.88 192 SER A O 1
ATOM 1607 N N . TYR A 1 193 ? 71.480 2.587 -82.924 1.00 91.94 193 TYR A N 1
ATOM 1608 C CA . TYR A 1 193 ? 72.258 3.400 -83.860 1.00 91.94 193 TYR A CA 1
ATOM 1609 C C . TYR A 1 193 ? 73.585 3.872 -83.258 1.00 91.94 193 TYR A C 1
ATOM 1611 O O . TYR A 1 193 ? 74.562 3.999 -83.969 1.00 91.94 193 TYR A O 1
ATOM 1619 N N . ALA A 1 194 ? 73.645 4.147 -81.955 1.00 88.81 194 ALA A N 1
ATOM 1620 C CA . ALA A 1 194 ? 74.896 4.531 -81.303 1.00 88.81 194 ALA A CA 1
ATOM 1621 C C . ALA A 1 194 ? 75.865 3.347 -81.126 1.00 88.81 194 ALA A C 1
ATOM 1623 O O . ALA A 1 194 ? 77.071 3.558 -81.018 1.00 88.81 194 ALA A O 1
ATOM 1624 N N . PHE A 1 195 ? 75.341 2.119 -81.046 1.00 84.38 195 PHE A N 1
ATOM 1625 C CA . PHE A 1 195 ? 76.124 0.890 -80.873 1.00 84.38 195 PHE A CA 1
ATOM 1626 C C . PHE A 1 195 ? 76.445 0.163 -82.194 1.00 84.38 195 PHE A C 1
ATOM 1628 O O . PHE A 1 195 ? 77.167 -0.835 -82.161 1.00 84.38 195 PHE A O 1
ATOM 1635 N N . HIS A 1 196 ? 75.919 0.642 -83.326 1.00 71.19 196 HIS A N 1
ATOM 1636 C CA . HIS A 1 196 ? 76.234 0.182 -84.682 1.00 71.19 196 HIS A CA 1
ATOM 1637 C C . HIS A 1 196 ? 76.996 1.282 -85.430 1.00 71.19 196 HIS A C 1
ATOM 1639 O O . HIS A 1 196 ? 77.946 0.935 -86.170 1.00 71.19 196 HIS A O 1
#

Organism: Nezara viridula (NCBI:txid85310)

Secondary structure (DSSP, 8-state):
-HHHHHHHHHHHHHHHHHHHHHHHHHHHHHHHHHHHHHHHHHHHHHT-TTS--HHHHHHHHHHHHHHHHHHHHHHHHHHHHHHHHHHHHHHHHHHHHHHHHHHHHHHHHHHHHHHHHHHHHHHHHHHHHHHHHHHHHHHHHHHHHHHHHHHHHHHHHHHHHHHHHHHHHHHHHHHHHHHHHHHHHHHHHHHHHH--

Sequence (196 aa):
MHKHRSKYLRLSESAMLNDDVVLTESTEIRRLIDELGEINDELGEVISPINFDEVQTHTRQIHRERLMHYKSELKGILDHYHFDKEKEELFSRQYETQKNSLNRRLELNLKENEHLLSSERLIDDQINIAVETRENLISQRLTMKRLQVRLHDIANRFPVVNSLVNRINIHKRRDSIIIGIVIFICTLLLLSYAFH

Foldseek 3Di:
DVVVVVVVVVVVVVVVVVVVVLVVVLVVLVVVLVVLVVVLVVLVVVPPPPDDDVVSVVVSVVSVVVSVVSVVVSVVVVVVVVVVVVVVVVVVVVVVVVVVVVVVVVVVVVVVVVVVVVVVVVVVVVVVVVVVVVVVVVVVVVVVVVVVVVVVVVVVCVVVVVVVVVVVVVVVVVVVVVVVVVVVVVVVVVVVVVVD

Radius of gyration: 62.66 Å; chains: 1; bounding box: 124×32×170 Å

InterPro domains:
  IPR023601 Golgi SNAP receptor complex, subunit 1 [PTHR21094] (25-196)
  IPR027027 GOSR2/Membrin/Bos1 [PIRSF028865] (27-191)
  IPR060289 Golgi SNAP receptor complex member, N-terminal domain [PF27017] (17-93)

pLDDT: mean 84.91, std 12.59, range [41.81, 98.06]